Protein AF-A0A8J7YSZ8-F1 (afdb_monomer)

Mean predicted aligned error: 14.87 Å

Solvent-accessible surface area (backbone atoms only — not comparable to full-atom values): 19403 Å² total; per-residue (Å²): 141,82,86,80,82,78,82,78,74,76,68,94,79,45,70,68,62,52,52,53,55,56,58,71,28,50,64,40,74,64,31,32,54,50,30,48,52,51,36,50,51,53,42,46,52,46,41,65,76,38,71,83,43,68,65,49,59,61,46,46,31,51,45,61,48,48,44,28,42,73,24,50,56,79,52,63,71,58,49,54,55,50,46,52,54,45,43,53,53,50,22,56,44,48,47,55,40,52,50,49,52,56,72,66,40,58,66,29,52,58,31,78,67,62,90,89,58,63,56,44,56,74,31,31,39,50,45,60,48,61,40,44,46,81,37,66,33,39,36,38,38,34,37,36,31,55,75,59,98,68,79,75,51,67,39,29,45,38,33,21,36,62,57,77,65,46,77,75,41,78,44,75,32,44,81,75,48,77,47,75,44,96,84,58,27,36,39,37,34,31,38,43,76,47,66,48,71,58,51,37,53,31,32,34,34,43,37,33,51,58,96,91,43,77,44,44,43,38,79,32,49,40,30,21,26,50,86,79,44,34,58,54,33,40,51,70,35,42,51,46,54,50,49,30,50,47,44,37,51,56,37,42,52,52,32,52,48,51,53,50,53,50,50,51,54,54,50,49,52,55,50,50,54,51,54,59,70,66,47,78,60,68,69,57,58,52,52,65,60,70,70,62,92,69,82,86,79,82,85,83,91,80,89,79,87,84,76,90,72,84,78,78,73,82,74,70,74,41,65,41,88,90,77,66,48,80,40,61,78,89,52,58,51,41,91,86,79,66,49,69,63,131

Radius of gyration: 36.23 Å; Cα contacts (8 Å, |Δi|>4): 479; chains: 1; bounding box: 77×65×117 Å

Nearest PDB structures (foldseek):
  2eef-assembly1_A  TM=4.963E-01  e=4.278E-03  Homo sapiens
  5vi0-assembly1_A  TM=3.964E-01  e=9.685E-03  Pseudomonas fluorescens
  5vi0-assembly2_B  TM=3.730E-01  e=8.225E-03  Pseudomonas fluorescens
  8hgi-assembly2_D  TM=3.844E-01  e=1.186E-01  Chiloscyllium plagiosum
  2ywy-assembly3_C  TM=3.300E-01  e=2.995E-01  Orectolobus maculatus

Organism: NCBI:txid2823368

Secondary structure (DSSP, 8-state):
--------PPPTT-HHHHHHHHHHTTTSHHHHHHHHHHHHHHHHHHHHH-TT-HHHHHHHHHHHHHHHHHTT---HHHHHHHHHHHHHHHHHHHHHHHHHHHHH--S-----PPTT-SEEEEEEEEESSB--TTPEEEEEEEEEEESSS--PPPPEEEEEETTT--EEEEEEPEEEEEEE-TTSEEEEEEEEEEE--TT-EEEEEEEEEETTEEEEPPPEEEE-S-HHHHHHHHHHTTHHHHHHHHHHHHHHHHHHHHHHHHHHHHHHHHHHHHHHHHS--HHHHHHHHHT---PPPP----------------PPEEE-TTT--EEETT-SB-TTT-PBP-

Sequence (342 aa):
MASGSQNSRPPRGSPANIISRLLSLRGKREGVAIAFLISGLFTALMLIAAPFFILTYLLVPVIGFALPYYMGNRRIRNILLAGLVFLLVVALMTDVSYSNVIYSSHDVVPGTVPPGSNITFQGGGVTPSMGNGHTVFTFEATVLSNAGNHTLSPAHVVILKLSDLGTVVNSTMMVESTSSSSTGKTVTTFVYNTTLASGLVFVYYFALNSSGTWIKTSVSTASTATPSSTFVSLMSSGIIISDSVGTFIFVGIFYFGIVFVFLLIRQNNRRKDRLLAMRPNPMKEANDRSGKNTSPPKTQYRGMPRRQEPRTVKKEKWTCSSCGAEVSEDAEVCSSCGEKFD

Foldseek 3Di:
DDDDDPPPDPDPPDVVVVVVVLLVQQPPPVNLVVLLVVLLVVLLVLCLVPVPDPVSLLVSLVSLQVSSVRSPPPPLVVSVVSSVVSLLSNLVSNLVSVVCVQLPPFKFDKFDDPPPAQKTWPIWGWPPLEAAQPDKIKTKTKMKGAPDPDDWAFKWKWKAFPLPRHTPDTDGWDWPDWDADPVRIIITMTIDIDGDHGLTKMKMKMWTDDPNDIGIIDIHIGHNRDPVSVVVNCVVSCVSVCSSVVSSVSSVCSNVVVSVVVVVVVVVVVVVVVVVVPPPPVVVVVVVVVPDDDDDDDDDDDDDDDDDDDPPDPQDWDADPPPRDTDGPPDQADPPPRDGDD

pLDDT: mean 79.64, std 15.08, range [39.19, 96.69]

Structure (mmCIF, N/CA/C/O backbone):
data_AF-A0A8J7YSZ8-F1
#
_entry.id   AF-A0A8J7YSZ8-F1
#
loop_
_atom_site.group_PDB
_atom_site.id
_atom_site.type_symbol
_atom_site.label_atom_id
_atom_site.label_alt_id
_atom_site.label_comp_id
_atom_site.label_asym_id
_atom_site.label_entity_id
_atom_site.label_seq_id
_atom_site.pdbx_PDB_ins_code
_atom_site.Cartn_x
_atom_site.Cartn_y
_atom_site.Cartn_z
_atom_site.occupancy
_atom_site.B_iso_or_equiv
_atom_site.auth_seq_id
_atom_site.auth_comp_id
_atom_site.auth_asym_id
_atom_site.auth_atom_id
_atom_site.pdbx_PDB_model_num
ATOM 1 N N . MET A 1 1 ? -46.385 48.188 26.316 1.00 43.25 1 MET A N 1
ATOM 2 C CA . MET A 1 1 ? -45.114 47.860 25.636 1.00 43.25 1 MET A CA 1
ATOM 3 C C . MET A 1 1 ? -44.841 46.381 25.850 1.00 43.25 1 MET A C 1
ATOM 5 O O . MET A 1 1 ? -44.448 46.000 26.940 1.00 43.25 1 MET A O 1
ATOM 9 N N . ALA A 1 2 ? -45.156 45.548 24.859 1.00 42.16 2 ALA A N 1
ATOM 10 C CA . ALA A 1 2 ? -44.902 44.111 24.885 1.00 42.16 2 ALA A CA 1
ATOM 11 C C . ALA A 1 2 ? -43.828 43.824 23.829 1.00 42.16 2 ALA A C 1
ATOM 13 O O . ALA A 1 2 ? -44.092 43.984 22.638 1.00 42.16 2 ALA A O 1
ATOM 14 N N . SER A 1 3 ? -42.607 43.488 24.254 1.00 50.31 3 SER A N 1
ATOM 15 C CA . SER A 1 3 ? -41.547 43.080 23.332 1.00 50.31 3 SER A CA 1
ATOM 16 C C . SER A 1 3 ? -41.700 41.589 23.031 1.00 50.31 3 SER A C 1
ATOM 18 O O . SER A 1 3 ? -41.556 40.720 23.890 1.00 50.31 3 SER A O 1
ATOM 20 N N . GLY A 1 4 ? -42.070 41.294 21.786 1.00 51.41 4 GLY A N 1
ATOM 21 C CA . GLY A 1 4 ? -42.139 39.937 21.267 1.00 51.41 4 GLY A CA 1
ATOM 22 C C . GLY A 1 4 ? -40.734 39.378 21.070 1.00 51.41 4 GLY A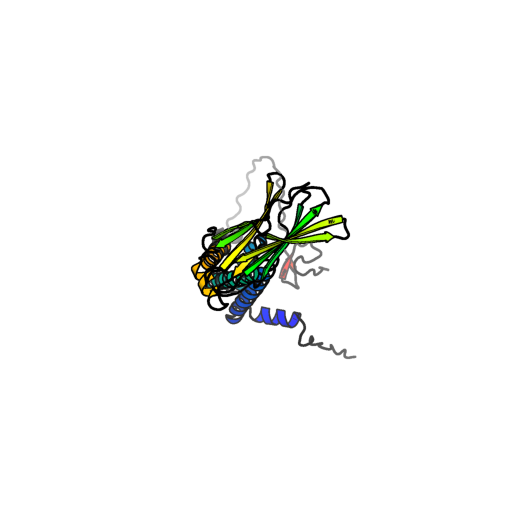 C 1
ATOM 23 O O . GLY A 1 4 ? -40.014 39.807 20.171 1.00 51.41 4 GLY A O 1
ATOM 24 N N . SER A 1 5 ? -40.359 38.404 21.896 1.00 53.94 5 SER A N 1
ATOM 25 C CA . SER A 1 5 ? -39.187 37.559 21.670 1.00 53.94 5 SER A CA 1
ATOM 26 C C . SER A 1 5 ? -39.449 36.666 20.454 1.00 53.94 5 SER A C 1
ATOM 28 O O . SER A 1 5 ? -40.217 35.703 20.510 1.00 53.94 5 SER A O 1
ATOM 30 N N . GLN A 1 6 ? -38.863 37.031 19.312 1.00 51.72 6 GLN A N 1
ATOM 31 C CA . GLN A 1 6 ? -38.886 36.208 18.110 1.00 51.72 6 GLN A CA 1
ATOM 32 C C . GLN A 1 6 ? -37.999 34.976 18.323 1.00 51.72 6 GLN A C 1
ATOM 34 O O . GLN A 1 6 ? -36.774 35.048 18.280 1.00 51.72 6 GLN A O 1
ATOM 39 N N . ASN A 1 7 ? -38.649 33.829 18.524 1.00 53.00 7 ASN A N 1
ATOM 40 C CA . ASN A 1 7 ? -38.048 32.499 18.467 1.00 53.00 7 ASN A CA 1
ATOM 41 C C . ASN A 1 7 ? -37.551 32.215 17.036 1.00 53.00 7 ASN A C 1
ATOM 43 O O . ASN A 1 7 ? -38.259 31.624 16.214 1.00 53.00 7 ASN A O 1
ATOM 47 N N . SER A 1 8 ? -36.328 32.637 16.725 1.00 60.69 8 SER A N 1
ATOM 48 C CA . SER A 1 8 ? -35.633 32.288 15.488 1.00 60.69 8 SER A CA 1
ATOM 49 C C . SER A 1 8 ? -35.220 30.815 15.538 1.00 60.69 8 SER A C 1
ATOM 51 O O . SER A 1 8 ? -34.171 30.429 16.051 1.00 60.69 8 SER A O 1
ATOM 53 N N . ARG A 1 9 ? -36.082 29.938 15.010 1.00 61.62 9 ARG A N 1
ATOM 54 C CA . ARG A 1 9 ? -35.711 28.538 14.778 1.00 61.62 9 ARG A CA 1
ATOM 55 C C . ARG A 1 9 ? -34.533 28.509 13.793 1.00 61.62 9 ARG A C 1
ATOM 57 O O . ARG A 1 9 ? -34.659 29.087 12.712 1.00 61.62 9 ARG A O 1
ATOM 64 N N . PRO A 1 10 ? -33.411 27.845 14.125 1.00 59.19 10 PRO A N 1
ATOM 65 C CA . PRO A 1 10 ? -32.256 27.800 13.242 1.00 59.19 10 PRO A CA 1
ATOM 66 C C . PRO A 1 10 ? -32.623 27.117 11.915 1.00 59.19 10 PRO A C 1
ATOM 68 O O . PRO A 1 10 ? -33.442 26.188 11.907 1.00 59.19 10 PRO A O 1
ATOM 71 N N . PRO A 1 11 ? -32.019 27.545 10.793 1.00 65.56 11 PRO A N 1
ATOM 72 C CA . PRO A 1 11 ? -32.334 27.023 9.470 1.00 65.56 11 PRO A CA 1
ATOM 73 C C . PRO A 1 11 ? -32.179 25.495 9.421 1.00 65.56 11 PRO A C 1
ATOM 75 O O . PRO A 1 11 ? -31.181 24.923 9.884 1.00 65.56 11 PRO A O 1
ATOM 78 N N . ARG A 1 12 ? -33.196 24.817 8.865 1.00 54.19 12 ARG A N 1
ATOM 79 C CA . ARG A 1 12 ? -33.171 23.373 8.578 1.00 54.19 12 ARG A CA 1
ATOM 80 C C . ARG A 1 12 ? -32.036 23.111 7.586 1.00 54.19 12 ARG A C 1
ATOM 82 O O . ARG A 1 12 ? -32.198 23.358 6.401 1.00 54.19 12 ARG A O 1
ATOM 89 N N . GLY A 1 13 ? -30.895 22.647 8.089 1.00 64.75 13 GLY A N 1
ATOM 90 C CA . GLY A 1 13 ? -29.704 22.364 7.283 1.00 64.75 13 GLY A CA 1
ATOM 91 C C . GLY A 1 13 ? -28.383 22.834 7.889 1.00 64.75 13 GLY A C 1
ATOM 92 O O . GLY A 1 13 ? -27.338 22.478 7.358 1.00 64.75 13 GLY A O 1
ATOM 93 N N . SER A 1 14 ? -28.382 23.588 8.999 1.00 73.88 14 SER A N 1
ATOM 94 C CA . SER A 1 14 ? -27.107 23.971 9.620 1.00 73.88 14 SER A CA 1
ATOM 95 C C . SER A 1 14 ? -26.346 22.736 10.151 1.00 73.88 14 SER A C 1
ATOM 97 O O . SER A 1 14 ? -26.972 21.822 10.700 1.00 73.88 14 SER A O 1
ATOM 99 N N . PRO A 1 15 ? -25.004 22.689 10.045 1.00 75.62 15 PRO A N 1
ATOM 100 C CA . PRO A 1 15 ? -24.197 21.578 10.564 1.00 75.62 15 PRO A CA 1
ATOM 101 C C . PRO A 1 15 ? -24.420 21.332 12.067 1.00 75.62 15 PRO A C 1
ATOM 103 O O . PRO A 1 15 ? -24.369 20.192 12.527 1.00 75.62 15 PRO A O 1
ATOM 106 N N . ALA A 1 16 ? -24.790 22.370 12.825 1.00 76.19 16 ALA A N 1
ATOM 107 C CA . ALA A 1 16 ? -25.170 22.252 14.233 1.00 76.19 16 ALA A CA 1
ATOM 108 C C . ALA A 1 16 ? -26.420 21.372 14.453 1.00 76.19 16 ALA A C 1
ATOM 110 O O . ALA A 1 16 ? -26.478 20.611 15.420 1.00 76.19 16 ALA A O 1
ATOM 111 N N . ASN A 1 17 ? -27.393 21.404 13.533 1.00 80.44 17 ASN A N 1
ATOM 112 C CA . ASN A 1 17 ? -28.579 20.541 13.585 1.00 80.44 17 ASN A CA 1
ATOM 113 C C . ASN A 1 17 ? -28.263 19.067 13.274 1.00 80.44 17 ASN A C 1
ATOM 115 O O . ASN A 1 17 ? -28.993 18.174 13.707 1.00 80.44 17 ASN A O 1
ATOM 119 N N . ILE A 1 18 ? -27.185 18.791 12.535 1.00 80.31 18 ILE A N 1
ATOM 120 C CA . ILE A 1 18 ? -26.746 17.421 12.237 1.00 80.31 18 ILE A CA 1
ATOM 121 C C . ILE A 1 18 ? -26.049 16.820 13.462 1.00 80.31 18 ILE A C 1
ATOM 123 O O . ILE A 1 18 ? -26.359 15.697 13.861 1.00 80.31 18 ILE A O 1
ATOM 127 N N . ILE A 1 19 ? -25.167 17.587 14.111 1.00 81.56 19 ILE A N 1
ATOM 128 C CA . ILE A 1 19 ? -24.443 17.143 15.311 1.00 81.56 19 ILE A CA 1
ATOM 129 C C . ILE A 1 19 ? -25.413 16.868 16.465 1.00 81.56 19 ILE A C 1
ATOM 131 O O . ILE A 1 19 ? -25.302 15.834 17.120 1.00 81.56 19 ILE A O 1
ATOM 135 N N . SER A 1 20 ? -26.404 17.736 16.694 1.00 82.50 20 SER A N 1
ATOM 136 C CA . SER A 1 20 ? -27.391 17.523 17.762 1.00 82.50 20 SER A CA 1
ATOM 137 C C . SER A 1 20 ? -28.233 16.263 17.532 1.00 82.50 20 SER A C 1
ATOM 139 O O . SER A 1 20 ? -28.470 15.496 18.469 1.00 82.50 20 SER A O 1
ATOM 141 N N . ARG A 1 21 ? -28.612 15.977 16.278 1.00 83.44 21 ARG A N 1
ATOM 142 C CA . ARG A 1 21 ? -29.272 14.716 15.910 1.00 83.44 21 ARG A CA 1
ATOM 143 C C . ARG A 1 21 ? -28.369 13.508 16.138 1.00 83.44 21 ARG A C 1
ATOM 145 O O . ARG A 1 21 ? -28.836 12.526 16.711 1.00 83.44 21 ARG A O 1
ATOM 152 N N . LEU A 1 22 ? -27.092 13.576 15.767 1.00 77.62 22 LEU A N 1
ATOM 153 C CA . LEU A 1 22 ? -26.133 12.494 16.022 1.00 77.62 22 LEU A CA 1
ATOM 154 C C . LEU A 1 22 ? -25.946 12.239 17.522 1.00 77.62 22 LEU A C 1
ATOM 156 O O . LEU A 1 22 ? -25.961 11.090 17.961 1.00 77.62 22 LEU A O 1
ATOM 160 N N . LEU A 1 23 ? -25.862 13.299 18.327 1.00 81.44 23 LEU A N 1
ATOM 161 C CA . LEU A 1 23 ? -25.782 13.193 19.783 1.00 81.44 23 LEU A CA 1
ATOM 162 C C . LEU A 1 23 ? -27.063 12.606 20.391 1.00 81.44 23 LEU A C 1
ATOM 164 O O . LEU A 1 23 ? -26.981 11.849 21.356 1.00 81.44 23 LEU A O 1
ATOM 168 N N . SER A 1 24 ? -28.234 12.871 19.803 1.00 87.31 24 SER A N 1
ATOM 169 C CA . SER A 1 24 ? -29.505 12.282 20.257 1.00 87.31 24 SER A CA 1
ATOM 170 C C . SER A 1 24 ? -29.590 10.757 20.065 1.00 87.31 24 SER A C 1
ATOM 172 O O . SER A 1 24 ? -30.416 10.089 20.693 1.00 87.31 24 SER A O 1
ATOM 174 N N . LEU A 1 25 ? -28.728 10.188 19.215 1.00 84.19 25 LEU A N 1
ATOM 175 C CA . LEU A 1 25 ? -28.622 8.743 18.989 1.00 84.19 25 LEU A CA 1
ATOM 176 C C . LEU A 1 25 ? -27.651 8.055 19.959 1.00 84.19 25 LEU A C 1
ATOM 178 O O . LEU A 1 25 ? -27.525 6.827 19.939 1.00 84.19 25 LEU A O 1
ATOM 182 N N . ARG A 1 26 ? -26.980 8.815 20.831 1.00 84.81 26 ARG A N 1
ATOM 183 C CA . ARG A 1 26 ? -26.039 8.278 21.814 1.00 84.81 26 ARG A CA 1
ATOM 184 C C . ARG A 1 26 ? -26.737 7.280 22.742 1.00 84.81 26 ARG A C 1
ATOM 186 O O . ARG A 1 26 ? -27.771 7.572 23.333 1.00 84.81 26 ARG A O 1
ATOM 193 N N . GLY A 1 27 ? -26.163 6.086 22.874 1.00 78.69 27 GLY A N 1
ATOM 194 C CA . GLY A 1 27 ? -26.705 4.993 23.687 1.00 78.69 27 GLY A CA 1
ATOM 195 C C . GLY A 1 27 ? -27.754 4.119 22.990 1.00 78.69 27 GLY A C 1
ATOM 196 O O . GLY A 1 27 ? -28.081 3.053 23.516 1.00 78.69 27 GLY A O 1
ATOM 197 N N . LYS A 1 28 ? -28.243 4.498 21.800 1.00 89.44 28 LYS A N 1
ATOM 198 C CA . LYS A 1 28 ? -29.114 3.643 20.977 1.00 89.44 28 LYS A CA 1
ATOM 199 C C . LYS A 1 28 ? -28.276 2.682 20.128 1.00 89.44 28 LYS A C 1
ATOM 201 O O . LYS A 1 28 ? -27.158 3.004 19.728 1.00 89.44 28 LYS A O 1
ATOM 206 N N . ARG A 1 29 ? -28.828 1.502 19.812 1.00 85.75 29 ARG A N 1
ATOM 207 C CA . ARG A 1 29 ? -28.159 0.502 18.948 1.00 85.75 29 ARG A CA 1
ATOM 208 C C . ARG A 1 29 ? -27.823 1.070 17.565 1.00 85.75 29 ARG A C 1
ATOM 210 O O . ARG A 1 29 ? -26.745 0.807 17.046 1.00 85.75 29 ARG A O 1
ATOM 217 N N . GLU A 1 30 ? -28.709 1.900 17.025 1.00 87.19 30 GLU A N 1
ATOM 218 C CA . GLU A 1 30 ? -28.536 2.579 15.735 1.00 87.19 30 GLU A CA 1
ATOM 219 C C . GLU A 1 30 ? -27.351 3.549 15.743 1.00 87.19 30 GLU A C 1
ATOM 221 O O . GLU A 1 30 ? -26.548 3.547 14.815 1.00 87.19 30 GLU A O 1
ATOM 226 N N . GLY A 1 31 ? -27.178 4.318 16.825 1.00 86.44 31 GLY A N 1
ATOM 227 C CA . GLY A 1 31 ? -26.051 5.241 16.962 1.00 86.44 31 GLY A CA 1
ATOM 228 C C . GLY A 1 31 ? -24.702 4.522 16.930 1.00 86.44 31 GLY A C 1
ATOM 229 O O . GLY A 1 31 ? -23.747 5.023 16.344 1.00 86.44 31 GLY A O 1
ATOM 230 N N . VAL A 1 32 ? -24.632 3.314 17.496 1.00 85.94 32 VAL A N 1
ATOM 231 C CA . VAL A 1 32 ? -23.424 2.478 17.453 1.00 85.94 32 VAL A CA 1
ATOM 232 C C . VAL A 1 32 ? -23.139 1.991 16.031 1.00 85.94 32 VAL A C 1
ATOM 234 O O . VAL A 1 32 ? -22.000 2.096 15.586 1.00 85.94 32 VAL A O 1
ATOM 237 N N . ALA A 1 33 ? -24.148 1.501 15.305 1.00 86.69 33 ALA A N 1
ATOM 238 C CA . ALA A 1 33 ? -23.979 1.053 13.920 1.00 86.69 33 ALA A CA 1
ATOM 239 C C . ALA A 1 33 ? -23.512 2.196 13.001 1.00 86.69 33 ALA A C 1
ATOM 241 O O . ALA A 1 33 ? -22.569 2.026 12.231 1.00 86.69 33 ALA A O 1
ATOM 242 N N . ILE A 1 34 ? -24.102 3.385 13.152 1.00 88.50 34 ILE A N 1
ATOM 243 C CA . ILE A 1 34 ? -23.695 4.591 12.419 1.00 88.50 34 ILE A CA 1
ATOM 244 C C . ILE A 1 34 ? -22.241 4.963 12.741 1.00 88.50 34 ILE A C 1
ATOM 246 O O . ILE A 1 34 ? -21.480 5.289 11.835 1.00 88.50 34 ILE A O 1
ATOM 250 N N . ALA A 1 35 ? -21.820 4.864 14.006 1.00 88.31 35 ALA A N 1
ATOM 251 C CA . ALA A 1 35 ? -20.438 5.137 14.404 1.00 88.31 35 ALA A CA 1
ATOM 252 C C . ALA A 1 35 ? -19.431 4.220 13.696 1.00 88.31 35 ALA A C 1
ATOM 254 O O . ALA A 1 35 ? -18.366 4.678 13.286 1.00 88.31 35 ALA A O 1
ATOM 255 N N . PHE A 1 36 ? -19.773 2.937 13.539 1.00 85.25 36 PHE A N 1
ATOM 256 C CA . PHE A 1 36 ? -18.945 1.980 12.806 1.00 85.25 36 PHE A CA 1
ATOM 257 C C . PHE A 1 36 ? -18.877 2.302 11.319 1.00 85.25 36 PHE A C 1
ATOM 259 O O . PHE A 1 36 ? -17.786 2.281 10.760 1.00 85.25 36 PHE A O 1
ATOM 266 N N . LEU A 1 37 ? -20.005 2.652 10.698 1.00 87.19 37 LEU A N 1
ATOM 267 C CA . LEU A 1 37 ? -20.030 3.051 9.290 1.00 87.19 37 LEU A CA 1
ATOM 268 C C . LEU A 1 37 ? -19.176 4.297 9.043 1.00 87.19 37 LEU A C 1
ATOM 270 O O . LEU A 1 37 ? -18.374 4.310 8.117 1.00 87.19 37 LEU A O 1
ATOM 274 N N . ILE A 1 38 ? -19.293 5.315 9.901 1.00 90.56 38 ILE A N 1
ATOM 275 C CA . ILE A 1 38 ? -18.490 6.541 9.799 1.00 90.56 38 ILE A CA 1
ATOM 276 C C . ILE A 1 38 ? -17.005 6.233 10.005 1.00 90.56 38 ILE A C 1
ATOM 278 O O . ILE A 1 38 ? -16.174 6.701 9.234 1.00 90.56 38 ILE A O 1
ATOM 282 N N . SER A 1 39 ? -16.670 5.433 11.020 1.00 89.50 39 SER A N 1
ATOM 283 C CA . SER A 1 39 ? -15.288 5.031 11.296 1.00 89.50 39 SER A CA 1
ATOM 284 C C . SER A 1 39 ? -14.677 4.252 10.128 1.00 89.50 39 SER A C 1
ATOM 286 O O . SER A 1 39 ? -13.562 4.550 9.703 1.00 89.50 39 SER A O 1
ATOM 288 N N . GLY A 1 40 ? -15.427 3.301 9.565 1.00 87.12 40 GLY A N 1
ATOM 289 C CA . GLY A 1 40 ? -15.018 2.524 8.398 1.00 87.12 40 GLY A CA 1
ATOM 290 C C . GLY A 1 40 ? -14.828 3.394 7.157 1.00 87.12 40 GLY A C 1
ATOM 291 O O . GLY A 1 40 ? -13.790 3.304 6.513 1.00 87.12 40 GLY A O 1
ATOM 292 N N . LEU A 1 41 ? -15.774 4.293 6.866 1.00 89.50 41 LEU A N 1
ATOM 293 C CA . LEU A 1 41 ? -15.683 5.210 5.726 1.00 89.50 41 LEU A CA 1
ATOM 294 C C . LEU A 1 41 ? -14.498 6.174 5.860 1.00 89.50 41 LEU A C 1
ATOM 296 O O . LEU A 1 41 ? -13.751 6.370 4.906 1.00 89.50 41 LEU A O 1
ATOM 300 N N . PHE A 1 42 ? -14.303 6.756 7.045 1.00 90.62 42 PHE A N 1
ATOM 301 C CA . PHE A 1 42 ? -13.179 7.652 7.309 1.00 90.62 42 PHE A CA 1
ATOM 302 C C . PHE A 1 42 ? -11.839 6.921 7.188 1.00 90.62 42 PHE A C 1
ATOM 304 O O . PHE A 1 42 ? -10.896 7.439 6.595 1.00 90.62 42 PHE A O 1
ATOM 311 N N . THR A 1 43 ? -11.773 5.694 7.704 1.00 88.81 43 THR A N 1
ATOM 312 C CA . THR A 1 43 ? -10.593 4.835 7.580 1.00 88.81 43 THR A CA 1
ATOM 313 C C . THR A 1 43 ? -10.289 4.510 6.121 1.00 88.81 43 THR A C 1
ATOM 315 O O . THR A 1 43 ? -9.147 4.658 5.698 1.00 88.81 43 THR A O 1
ATOM 318 N N . ALA A 1 44 ? -11.302 4.123 5.342 1.00 85.81 44 ALA A N 1
ATOM 319 C CA . ALA A 1 44 ? -11.148 3.851 3.918 1.00 85.81 44 ALA A CA 1
ATOM 320 C C . ALA A 1 44 ? -10.623 5.087 3.172 1.00 85.81 44 ALA A C 1
ATOM 322 O O . ALA A 1 44 ? -9.677 4.986 2.399 1.00 85.81 44 ALA A O 1
ATOM 323 N N . LEU A 1 45 ? -11.169 6.270 3.467 1.00 89.50 45 LEU A N 1
ATOM 324 C CA . LEU A 1 45 ? -10.711 7.523 2.869 1.00 89.50 45 LEU A CA 1
ATOM 325 C C . LEU A 1 45 ? -9.245 7.832 3.219 1.00 89.50 45 LEU A C 1
ATOM 327 O O . LEU A 1 45 ? -8.483 8.237 2.343 1.00 89.50 45 LEU A O 1
ATOM 331 N N . MET A 1 46 ? -8.831 7.620 4.474 1.00 89.25 46 MET A N 1
ATOM 332 C CA . MET A 1 46 ? -7.432 7.816 4.875 1.00 89.25 46 MET A CA 1
ATOM 333 C C . MET A 1 46 ? -6.485 6.815 4.209 1.00 89.25 46 MET A C 1
ATOM 335 O O . MET A 1 46 ? -5.394 7.206 3.801 1.00 89.25 46 MET A O 1
ATOM 339 N N . LEU A 1 47 ? -6.890 5.549 4.075 1.00 84.2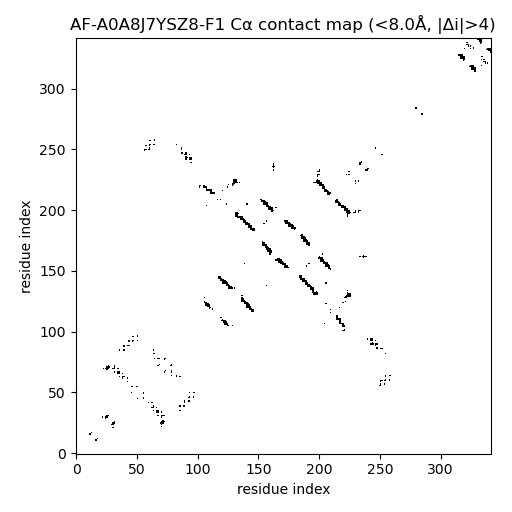5 47 LEU A N 1
ATOM 340 C CA . LEU A 1 47 ? -6.091 4.521 3.403 1.00 84.25 47 LEU A CA 1
ATOM 341 C C . LEU A 1 47 ? -5.923 4.820 1.913 1.00 84.25 47 LEU A C 1
ATOM 343 O O . LEU A 1 47 ? -4.823 4.680 1.397 1.00 84.25 47 LEU A O 1
ATOM 347 N N . ILE A 1 48 ? -6.970 5.308 1.246 1.00 83.94 48 ILE A N 1
ATOM 348 C CA . ILE A 1 48 ? -6.892 5.712 -0.164 1.00 83.94 48 ILE A CA 1
ATOM 349 C C . ILE A 1 48 ? -5.987 6.939 -0.331 1.00 83.94 48 ILE A C 1
ATOM 351 O O . ILE A 1 48 ? -5.170 6.986 -1.245 1.00 83.94 48 ILE A O 1
ATOM 355 N N . ALA A 1 49 ? -6.115 7.937 0.548 1.00 86.44 49 ALA A N 1
ATOM 356 C CA . ALA A 1 49 ? -5.345 9.175 0.443 1.00 86.44 49 ALA A CA 1
ATOM 357 C C . ALA A 1 49 ? -3.864 9.007 0.829 1.00 86.44 49 ALA A C 1
ATOM 359 O O . ALA A 1 49 ? -3.012 9.745 0.337 1.00 86.44 49 ALA A O 1
ATOM 360 N N . ALA A 1 50 ? -3.556 8.081 1.741 1.00 85.69 50 ALA A N 1
ATOM 361 C CA . ALA A 1 50 ? -2.249 7.974 2.384 1.00 85.69 50 ALA A CA 1
ATOM 362 C C . ALA A 1 50 ? -1.899 6.520 2.793 1.00 85.69 50 ALA A C 1
ATOM 364 O O . ALA A 1 50 ? -1.653 6.269 3.982 1.00 85.69 50 ALA A O 1
ATOM 365 N N . PRO A 1 51 ? -1.819 5.563 1.842 1.00 76.94 51 PRO A N 1
ATOM 366 C CA . PRO A 1 51 ? -1.672 4.130 2.140 1.00 76.94 51 PRO A CA 1
ATOM 367 C C . PRO A 1 51 ? -0.316 3.748 2.748 1.00 76.94 51 PRO A C 1
ATOM 369 O O . PRO A 1 51 ? -0.202 2.703 3.382 1.00 76.94 51 PRO A O 1
ATOM 372 N N . PHE A 1 52 ? 0.713 4.586 2.583 1.00 78.00 52 PHE A N 1
ATOM 373 C CA . PHE A 1 52 ? 2.087 4.299 3.023 1.00 78.00 52 PHE A CA 1
ATOM 374 C C . PHE A 1 52 ? 2.521 5.072 4.275 1.00 78.00 52 PHE A C 1
ATOM 376 O O . PHE A 1 52 ? 3.654 4.934 4.735 1.00 78.00 52 PHE A O 1
ATOM 383 N N . PHE A 1 53 ? 1.641 5.889 4.858 1.00 86.19 53 PHE A N 1
ATOM 384 C CA . PHE A 1 53 ? 1.979 6.643 6.062 1.00 86.19 53 PHE A CA 1
ATOM 385 C C . PHE A 1 53 ? 1.753 5.788 7.310 1.00 86.19 53 PHE A C 1
ATOM 387 O O . PHE A 1 53 ? 0.626 5.415 7.627 1.00 86.19 53 PHE A O 1
ATOM 394 N N . ILE A 1 54 ? 2.818 5.548 8.083 1.00 88.69 54 ILE A N 1
ATOM 395 C CA . ILE A 1 54 ? 2.754 4.852 9.386 1.00 88.69 54 ILE A CA 1
ATOM 396 C C . ILE A 1 54 ? 1.690 5.468 10.306 1.00 88.69 54 ILE A C 1
ATOM 398 O O . ILE A 1 54 ? 0.984 4.754 11.019 1.00 88.69 54 ILE A O 1
ATOM 402 N N . LEU A 1 55 ? 1.543 6.796 10.268 1.00 90.19 55 LEU A N 1
ATOM 403 C CA . LEU A 1 55 ? 0.556 7.505 11.075 1.00 90.19 55 LEU A CA 1
ATOM 404 C C . LEU A 1 55 ? -0.885 7.082 10.743 1.00 90.19 55 LEU A C 1
ATOM 406 O O . LEU A 1 55 ? -1.702 6.984 11.657 1.00 90.19 55 LEU A O 1
ATOM 410 N N . THR A 1 56 ? -1.184 6.778 9.474 1.00 89.12 56 THR A N 1
ATOM 411 C CA . THR A 1 56 ? -2.497 6.272 9.047 1.00 89.12 56 THR A CA 1
ATOM 412 C C . THR A 1 56 ? -2.822 4.979 9.792 1.00 89.12 56 THR A C 1
ATOM 414 O O . THR A 1 56 ? -3.847 4.899 10.467 1.00 89.12 56 THR A O 1
ATOM 417 N N . TYR A 1 57 ? -1.905 4.008 9.789 1.00 89.25 57 TYR A N 1
ATOM 418 C CA . TYR A 1 57 ? -2.092 2.722 10.472 1.00 89.25 57 TYR A CA 1
ATOM 419 C C . TYR A 1 57 ? -2.211 2.841 11.997 1.00 89.25 57 TYR A C 1
ATOM 421 O O . TYR A 1 57 ? -2.878 2.016 12.617 1.00 89.25 57 TYR A O 1
ATOM 429 N N . LEU A 1 58 ? -1.616 3.869 12.613 1.00 92.50 58 LEU A N 1
ATOM 430 C CA . LEU A 1 58 ? -1.763 4.138 14.049 1.00 92.50 58 LEU A CA 1
ATOM 431 C C . LEU A 1 58 ? -3.097 4.810 14.402 1.00 92.50 58 LEU A C 1
ATOM 433 O O . LEU A 1 58 ? -3.659 4.540 15.464 1.00 92.50 58 LEU A O 1
ATOM 437 N N . LEU A 1 59 ? -3.626 5.672 13.529 1.00 93.56 59 LEU A N 1
ATOM 438 C CA . LEU A 1 59 ? -4.887 6.384 13.762 1.00 93.56 59 LEU A CA 1
ATOM 439 C C . LEU A 1 59 ? -6.114 5.491 13.566 1.00 93.56 59 LEU A C 1
ATOM 441 O O . LEU A 1 59 ? -7.065 5.577 14.344 1.00 93.56 59 LEU A O 1
ATOM 445 N N . VAL A 1 60 ? -6.088 4.607 12.570 1.00 93.81 60 VAL A N 1
ATOM 446 C CA . VAL A 1 60 ? -7.179 3.670 12.263 1.00 93.81 60 VAL A CA 1
ATOM 447 C C . VAL A 1 60 ? -7.713 2.909 13.491 1.00 93.81 60 VAL A C 1
ATOM 449 O O . VAL A 1 60 ? -8.917 2.986 13.756 1.00 93.81 60 VAL A O 1
ATOM 452 N N . PRO A 1 61 ? -6.886 2.220 14.302 1.00 94.69 61 PRO A N 1
ATOM 453 C CA . PRO A 1 61 ? -7.374 1.483 15.464 1.00 94.69 61 PRO A CA 1
ATOM 454 C C . PRO A 1 61 ? -7.904 2.412 16.567 1.00 94.69 61 PRO A C 1
ATOM 456 O O . PRO A 1 61 ? -8.863 2.057 17.257 1.00 94.69 61 PRO A O 1
ATOM 459 N N . VAL A 1 62 ? -7.344 3.620 16.708 1.00 95.06 62 VAL A N 1
ATOM 460 C CA . VAL A 1 62 ? -7.830 4.634 17.659 1.00 95.06 62 VAL A CA 1
ATOM 461 C C . VAL A 1 62 ? -9.237 5.086 17.278 1.00 95.06 62 VAL A C 1
ATOM 463 O O . VAL A 1 62 ? -10.122 5.107 18.131 1.00 95.06 62 VAL A O 1
ATOM 466 N N . ILE A 1 63 ? -9.473 5.391 16.002 1.00 94.12 63 ILE A N 1
ATOM 467 C CA . ILE A 1 63 ? -10.773 5.835 15.480 1.00 94.12 63 ILE A CA 1
ATOM 468 C C . ILE A 1 63 ? -11.795 4.691 15.544 1.00 94.12 63 ILE A C 1
ATOM 470 O O . ILE A 1 63 ? -12.917 4.883 16.025 1.00 94.12 63 ILE A O 1
ATOM 474 N N . GLY A 1 64 ? -11.382 3.480 15.153 1.00 92.12 64 GLY A N 1
ATOM 475 C CA . GLY A 1 64 ? -12.161 2.244 15.261 1.00 92.12 64 GLY A CA 1
ATOM 476 C C . GLY A 1 64 ? -12.638 1.944 16.683 1.00 92.12 64 GLY A C 1
ATOM 477 O O . GLY A 1 64 ? -13.727 1.405 16.873 1.00 92.12 64 GLY A O 1
ATOM 478 N N . PHE A 1 65 ? -11.856 2.317 17.699 1.00 94.56 65 PHE A N 1
ATOM 479 C CA . PHE A 1 65 ? -12.221 2.138 19.103 1.00 94.56 65 PHE A CA 1
ATOM 480 C C . PHE A 1 65 ? -13.004 3.332 19.679 1.00 94.56 65 PHE A C 1
ATOM 482 O O . PHE A 1 65 ? -14.039 3.149 20.328 1.00 94.56 65 PHE A O 1
ATOM 489 N N . ALA A 1 66 ? -12.532 4.560 19.451 1.00 93.69 66 ALA A N 1
ATOM 490 C CA . ALA A 1 66 ? -13.027 5.765 20.112 1.00 93.69 66 ALA A CA 1
ATOM 491 C C . ALA A 1 66 ? -14.462 6.127 19.703 1.00 93.69 66 ALA A C 1
ATOM 493 O O . ALA A 1 66 ? -15.276 6.446 20.573 1.00 93.69 66 ALA A O 1
ATOM 494 N N . LEU A 1 67 ? -14.799 6.041 18.410 1.00 92.62 67 LEU A N 1
ATOM 495 C CA . LEU A 1 67 ? -16.125 6.405 17.889 1.00 92.62 67 LEU A CA 1
ATOM 496 C C . LEU A 1 67 ? -17.245 5.521 18.473 1.00 92.62 67 LEU A C 1
ATOM 498 O O . LEU A 1 67 ? -18.171 6.058 19.095 1.00 92.62 67 LEU A O 1
ATOM 502 N N . PRO A 1 68 ? -17.176 4.177 18.369 1.00 90.38 68 PRO A N 1
ATOM 503 C CA . PRO A 1 68 ? -18.189 3.304 18.964 1.00 90.38 68 PRO A CA 1
ATOM 504 C C . PRO A 1 68 ? -18.280 3.431 20.485 1.00 90.38 68 PRO A C 1
ATOM 506 O O . PRO A 1 68 ? -19.373 3.355 21.059 1.00 90.38 68 PRO A O 1
ATOM 509 N N . TYR A 1 69 ? -17.138 3.637 21.149 1.00 92.38 69 TYR A N 1
ATOM 510 C CA . TYR A 1 69 ? -17.089 3.839 22.591 1.00 92.38 69 TYR A CA 1
ATOM 511 C C . TYR A 1 69 ? -17.805 5.133 23.007 1.00 92.38 69 TYR A C 1
ATOM 513 O O . TYR A 1 69 ? -18.645 5.117 23.914 1.00 92.38 69 TYR A O 1
ATOM 521 N N . TYR A 1 70 ? -17.538 6.243 22.311 1.00 91.50 70 TYR A N 1
ATOM 522 C CA . TYR A 1 70 ? -18.154 7.545 22.577 1.00 91.50 70 TYR A CA 1
ATOM 523 C C . TYR A 1 70 ? -19.680 7.514 22.403 1.00 91.50 70 TYR A C 1
ATOM 525 O O . TYR A 1 70 ? -20.417 8.093 23.215 1.00 91.50 70 TYR A O 1
ATOM 533 N N . MET A 1 71 ? -20.153 6.749 21.414 1.00 90.12 71 MET A N 1
ATOM 534 C CA . MET A 1 71 ? -21.575 6.545 21.112 1.00 90.12 71 MET A CA 1
ATOM 535 C C . MET A 1 71 ? -22.298 5.636 22.120 1.00 90.12 71 MET A C 1
ATOM 537 O O . MET A 1 71 ? -23.508 5.439 22.023 1.00 90.12 71 MET A O 1
ATOM 541 N N . GLY A 1 72 ? -21.596 5.151 23.150 1.00 87.69 72 GLY A N 1
ATOM 542 C CA . GLY A 1 72 ? -22.195 4.522 24.327 1.00 87.69 72 GLY A CA 1
ATOM 543 C C . GLY A 1 72 ? -22.066 3.002 24.377 1.00 87.69 72 GLY A C 1
ATOM 544 O O . GLY A 1 72 ? -22.574 2.382 25.316 1.00 87.69 72 GLY A O 1
ATOM 545 N N . ASN A 1 73 ? -21.357 2.376 23.433 1.00 87.50 73 ASN A N 1
ATOM 546 C CA . ASN A 1 73 ? -21.110 0.941 23.496 1.00 87.50 73 ASN A CA 1
ATOM 547 C C . ASN A 1 73 ? -20.042 0.622 24.555 1.00 87.50 73 ASN A C 1
ATOM 549 O O . ASN A 1 73 ? -18.850 0.599 24.278 1.00 87.50 73 ASN A O 1
ATOM 553 N N . ARG A 1 74 ? -20.469 0.378 25.800 1.00 87.31 74 ARG A N 1
ATOM 554 C CA . ARG A 1 74 ? -19.567 0.089 26.938 1.00 87.31 74 ARG A CA 1
ATOM 555 C C . ARG A 1 74 ? -19.364 -1.404 27.214 1.00 87.31 74 ARG A C 1
ATOM 557 O O . ARG A 1 74 ? -18.626 -1.773 28.142 1.00 87.31 74 ARG A O 1
ATOM 564 N N . ARG A 1 75 ? -20.060 -2.269 26.468 1.00 91.19 75 ARG A N 1
ATOM 565 C CA . ARG A 1 75 ? -19.983 -3.727 26.619 1.00 91.19 75 ARG A CA 1
ATOM 566 C C . ARG A 1 75 ? -18.765 -4.238 25.858 1.00 91.19 75 ARG A C 1
ATOM 568 O O . ARG A 1 75 ? -18.744 -4.209 24.635 1.00 91.19 75 ARG A O 1
ATOM 575 N N . ILE A 1 76 ? -17.782 -4.752 26.593 1.00 89.56 76 ILE A N 1
ATOM 576 C CA . ILE A 1 76 ? -16.486 -5.195 26.048 1.00 89.56 76 ILE A CA 1
ATOM 577 C C . ILE A 1 76 ? -16.665 -6.243 24.945 1.00 89.56 76 ILE A C 1
ATOM 579 O O . ILE A 1 76 ? -16.044 -6.125 23.898 1.00 89.56 76 ILE A O 1
ATOM 583 N N . ARG A 1 77 ? -17.575 -7.209 25.131 1.00 91.69 77 ARG A N 1
ATOM 584 C CA . ARG A 1 77 ? -17.888 -8.229 24.115 1.00 91.69 77 ARG A CA 1
ATOM 585 C C . ARG A 1 77 ? -18.310 -7.614 22.777 1.00 91.69 77 ARG A C 1
ATOM 587 O O . ARG A 1 77 ? -17.887 -8.090 21.733 1.00 91.69 77 ARG A O 1
ATOM 594 N N . ASN A 1 78 ? -19.104 -6.544 22.810 1.00 90.25 78 ASN A N 1
ATOM 595 C CA . ASN A 1 78 ? -19.561 -5.870 21.597 1.00 90.25 78 ASN A CA 1
ATOM 596 C C . ASN A 1 78 ? -18.434 -5.063 20.949 1.00 90.25 78 ASN A C 1
ATOM 598 O O . ASN A 1 78 ? -18.374 -5.009 19.730 1.00 90.25 78 ASN A O 1
ATOM 602 N N . ILE A 1 79 ? -17.561 -4.442 21.751 1.00 90.88 79 ILE A N 1
ATOM 603 C CA . ILE A 1 79 ? -16.387 -3.724 21.238 1.00 90.88 79 ILE A CA 1
ATOM 604 C C . ILE A 1 79 ? -15.440 -4.708 20.543 1.00 90.88 79 ILE A C 1
ATOM 606 O O . ILE A 1 79 ? -15.031 -4.446 19.425 1.00 90.88 79 ILE A O 1
ATOM 610 N N . LEU A 1 80 ? -15.157 -5.864 21.152 1.00 92.25 80 LEU A N 1
ATOM 611 C CA . LEU A 1 80 ? -14.292 -6.890 20.558 1.00 92.25 80 LEU A CA 1
ATOM 612 C C . LEU A 1 80 ? -14.869 -7.454 19.252 1.00 92.25 80 LEU A C 1
ATOM 614 O O . LEU A 1 80 ? -14.164 -7.504 18.250 1.00 92.25 80 LEU A O 1
ATOM 618 N N . LEU A 1 81 ? -16.151 -7.844 19.249 1.00 91.38 81 LEU A N 1
ATOM 619 C CA . LEU A 1 81 ? -16.810 -8.378 18.050 1.00 91.38 81 LEU A CA 1
ATOM 620 C C . LEU A 1 81 ? -16.845 -7.353 16.919 1.00 91.38 81 LEU A C 1
ATOM 622 O O . LEU A 1 81 ? -16.529 -7.673 15.778 1.00 91.38 81 LEU A O 1
ATOM 626 N N . ALA A 1 82 ? -17.213 -6.115 17.232 1.00 88.06 82 ALA A N 1
ATOM 627 C CA . ALA A 1 82 ? -17.291 -5.079 16.220 1.00 88.06 82 ALA A CA 1
ATOM 628 C C . ALA A 1 82 ? -15.903 -4.600 15.768 1.00 88.06 82 ALA A C 1
ATOM 630 O O . ALA A 1 82 ? -15.737 -4.244 14.609 1.00 88.06 82 ALA A O 1
ATOM 631 N N . GLY A 1 83 ? -14.897 -4.667 16.643 1.00 91.00 83 GLY A N 1
ATOM 632 C CA . GLY A 1 83 ? -13.493 -4.491 16.292 1.00 91.00 83 GLY A CA 1
ATOM 633 C C . GLY A 1 83 ? -13.005 -5.527 15.287 1.00 91.00 83 GLY A C 1
ATOM 634 O O . GLY A 1 83 ? -12.359 -5.165 14.316 1.00 91.00 83 GLY A O 1
ATOM 635 N N . LEU A 1 84 ? -13.377 -6.799 15.455 1.00 91.69 84 LEU A N 1
ATOM 636 C CA . LEU A 1 84 ? -13.040 -7.853 14.493 1.00 91.69 84 LEU A CA 1
ATOM 637 C C . LEU A 1 84 ? -13.674 -7.595 13.119 1.00 91.69 84 LEU A C 1
ATOM 639 O O . LEU A 1 84 ? -12.992 -7.691 12.103 1.00 91.69 84 LEU A O 1
ATOM 643 N N . VAL A 1 85 ? -14.956 -7.215 13.085 1.00 90.31 85 VAL A N 1
ATOM 644 C CA . VAL A 1 85 ? -15.635 -6.835 11.833 1.00 90.31 85 VAL A CA 1
ATOM 645 C C . VAL A 1 85 ? -14.974 -5.606 11.205 1.00 90.31 85 VAL A C 1
ATOM 647 O O . VAL A 1 85 ? -14.755 -5.578 10.000 1.00 90.31 85 VAL A O 1
ATOM 650 N N . PHE A 1 86 ? -14.615 -4.609 12.014 1.00 90.00 86 PHE A N 1
ATOM 651 C CA . PHE A 1 86 ? -13.901 -3.424 11.554 1.00 90.00 86 PHE A CA 1
ATOM 652 C C . PHE A 1 86 ? -12.545 -3.784 10.937 1.00 90.00 86 PHE A C 1
ATOM 654 O O . PHE A 1 86 ? -12.265 -3.344 9.832 1.00 90.00 86 PHE A O 1
ATOM 661 N N . LEU A 1 87 ? -11.742 -4.629 11.590 1.00 91.56 87 LEU A N 1
ATOM 662 C CA . LEU A 1 87 ? -10.452 -5.086 11.062 1.00 91.56 87 LEU A CA 1
ATOM 663 C C . LEU A 1 87 ? -10.599 -5.818 9.726 1.00 91.56 87 LEU A C 1
ATOM 665 O O . LEU A 1 87 ? -9.795 -5.596 8.828 1.00 91.56 87 LEU A O 1
ATOM 669 N N . LEU A 1 88 ? -11.640 -6.642 9.576 1.00 89.38 88 LEU A N 1
ATOM 670 C CA . LEU A 1 88 ? -11.942 -7.308 8.309 1.00 89.38 88 LEU A CA 1
ATOM 671 C C . LEU A 1 88 ? -12.255 -6.290 7.202 1.00 89.38 88 LEU A C 1
ATOM 673 O O . LEU A 1 88 ? -11.716 -6.388 6.106 1.00 89.38 88 LEU A O 1
ATOM 677 N N . VAL A 1 89 ? -13.092 -5.289 7.492 1.00 88.12 89 VAL A N 1
ATOM 678 C CA . VAL A 1 89 ? -13.409 -4.221 6.530 1.00 88.12 89 VAL A CA 1
ATOM 679 C C . VAL A 1 89 ? -12.160 -3.420 6.170 1.00 88.12 89 VAL A C 1
ATOM 681 O O . VAL A 1 89 ? -11.944 -3.135 4.999 1.00 88.12 89 VAL A O 1
ATOM 684 N N . VAL A 1 90 ? -11.330 -3.078 7.155 1.00 89.12 90 VAL A N 1
ATOM 685 C CA . VAL A 1 90 ? -10.077 -2.348 6.936 1.00 89.12 90 VAL A CA 1
ATOM 686 C C . VAL A 1 90 ? -9.129 -3.143 6.046 1.00 89.12 90 VAL A C 1
ATOM 688 O O . VAL A 1 90 ? -8.642 -2.578 5.077 1.00 89.12 90 VAL A O 1
ATOM 691 N N . ALA A 1 91 ? -8.923 -4.435 6.318 1.00 87.81 91 ALA A N 1
ATOM 692 C CA . ALA A 1 91 ? -8.075 -5.294 5.491 1.00 87.81 91 ALA A CA 1
ATOM 693 C C . ALA A 1 91 ? -8.544 -5.307 4.02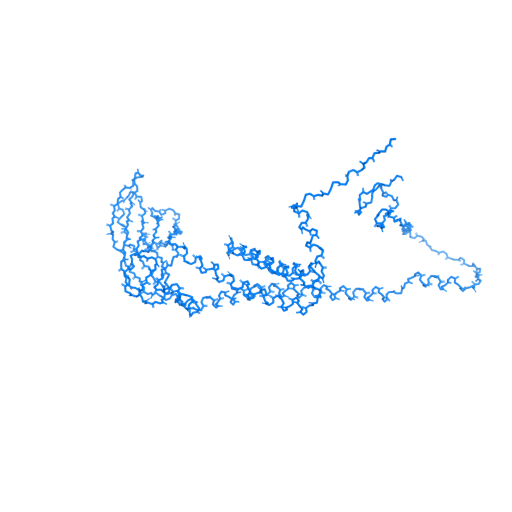7 1.00 87.81 91 ALA A C 1
ATOM 695 O O . ALA A 1 91 ? -7.766 -4.988 3.134 1.00 87.81 91 ALA A O 1
ATOM 696 N N . LEU A 1 92 ? -9.845 -5.527 3.798 1.00 85.00 92 LEU A N 1
ATOM 697 C CA . LEU A 1 92 ? -10.423 -5.510 2.450 1.00 85.00 92 LEU A CA 1
ATOM 698 C C . LEU A 1 92 ? -10.256 -4.153 1.750 1.00 85.00 92 LEU A C 1
ATOM 700 O O . LEU A 1 92 ? -10.015 -4.096 0.547 1.00 85.00 92 LEU A O 1
ATOM 704 N N . MET A 1 93 ? -10.400 -3.044 2.481 1.00 84.75 93 MET A N 1
ATOM 705 C CA . MET A 1 93 ? -10.203 -1.705 1.915 1.00 84.75 93 MET A CA 1
ATOM 706 C C . MET A 1 93 ? -8.734 -1.441 1.574 1.00 84.75 93 MET A C 1
ATOM 708 O O . MET A 1 93 ? -8.460 -0.815 0.548 1.00 84.75 93 MET A O 1
ATOM 712 N N . THR A 1 94 ? -7.794 -1.918 2.393 1.00 83.88 94 THR A N 1
ATOM 713 C CA . THR A 1 94 ? -6.361 -1.826 2.096 1.00 83.88 94 THR A CA 1
ATOM 714 C C . THR A 1 94 ? -6.029 -2.593 0.820 1.00 83.88 94 THR A C 1
ATOM 716 O O . THR A 1 94 ? -5.410 -2.008 -0.065 1.00 83.88 94 THR A O 1
ATOM 719 N N . ASP A 1 95 ? -6.548 -3.813 0.640 1.00 82.44 95 ASP A N 1
ATOM 720 C CA . ASP A 1 95 ? -6.307 -4.603 -0.577 1.00 82.44 95 ASP A CA 1
ATOM 721 C C . ASP A 1 95 ? -6.808 -3.887 -1.846 1.00 82.44 95 ASP A C 1
ATOM 723 O O . A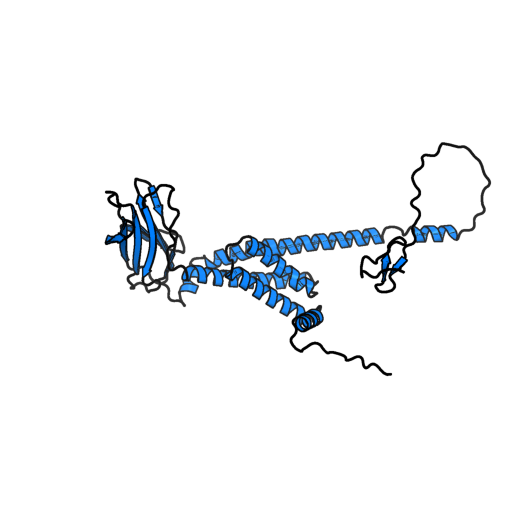SP A 1 95 ? -6.131 -3.842 -2.879 1.00 82.44 95 ASP A O 1
ATOM 727 N N . VAL A 1 96 ? -8.007 -3.293 -1.783 1.00 80.00 96 VAL A N 1
ATOM 728 C CA . VAL A 1 96 ? -8.578 -2.513 -2.897 1.00 80.00 96 VAL A CA 1
ATOM 729 C C . VAL A 1 96 ? -7.721 -1.279 -3.187 1.00 80.00 96 VAL A C 1
ATOM 731 O O . VAL A 1 96 ? -7.484 -0.931 -4.343 1.00 80.00 96 VAL A O 1
ATOM 734 N N . SER A 1 97 ? -7.219 -0.622 -2.144 1.00 79.69 97 SER A N 1
ATOM 735 C CA . SER A 1 97 ? -6.347 0.547 -2.287 1.00 79.69 97 SER A CA 1
ATOM 736 C C . SER A 1 97 ? -5.008 0.158 -2.921 1.00 79.69 97 SER A C 1
ATOM 738 O O . SER A 1 97 ? -4.552 0.806 -3.860 1.00 79.69 97 SER A O 1
ATOM 740 N N . TYR A 1 98 ? -4.404 -0.932 -2.450 1.00 77.31 98 TYR A N 1
ATOM 741 C CA . TYR A 1 98 ? -3.107 -1.415 -2.909 1.00 77.31 98 TYR A CA 1
ATOM 742 C C . TYR A 1 98 ? -3.158 -1.910 -4.359 1.00 77.31 98 TYR A C 1
ATOM 744 O O . TYR A 1 98 ? -2.305 -1.552 -5.173 1.00 77.31 98 TYR A O 1
ATOM 752 N N . SER A 1 99 ? -4.206 -2.656 -4.717 1.00 73.62 99 SER A N 1
ATOM 753 C CA . SER A 1 99 ? -4.435 -3.081 -6.103 1.00 73.62 99 SER A CA 1
ATOM 754 C C . SER A 1 99 ? -4.598 -1.887 -7.046 1.00 73.62 99 SER A C 1
ATOM 756 O O . SER A 1 99 ? -3.960 -1.861 -8.095 1.00 73.62 99 SER A O 1
ATOM 758 N N . ASN A 1 100 ? -5.345 -0.848 -6.659 1.00 72.81 100 ASN A N 1
ATOM 759 C CA . ASN A 1 100 ? -5.446 0.376 -7.460 1.00 72.81 100 ASN A CA 1
ATOM 760 C C . ASN A 1 100 ? -4.089 1.067 -7.672 1.00 72.81 100 ASN A C 1
ATOM 762 O O . ASN A 1 100 ? -3.827 1.569 -8.765 1.00 72.81 100 ASN A O 1
ATOM 766 N N . VAL A 1 101 ? -3.211 1.090 -6.664 1.00 69.62 101 VAL A N 1
ATOM 767 C CA . VAL A 1 101 ? -1.861 1.670 -6.804 1.00 69.62 101 VAL A CA 1
ATOM 768 C C . VAL A 1 101 ? -1.024 0.859 -7.790 1.00 69.62 101 VAL A C 1
ATOM 770 O O . VAL A 1 101 ? -0.428 1.435 -8.695 1.00 69.62 101 VAL A O 1
ATOM 773 N N . ILE A 1 102 ? -1.039 -0.471 -7.665 1.00 70.25 102 ILE A N 1
ATOM 774 C CA . ILE A 1 102 ? -0.343 -1.373 -8.591 1.00 70.25 102 ILE A CA 1
ATOM 775 C C . ILE A 1 102 ? -0.791 -1.132 -10.035 1.00 70.25 102 ILE A C 1
ATOM 777 O O . ILE A 1 102 ? 0.047 -1.079 -10.933 1.00 70.25 102 ILE A O 1
ATOM 781 N N . TYR A 1 103 ? -2.095 -0.966 -10.261 1.00 66.81 103 TYR A N 1
ATOM 782 C CA . TYR A 1 103 ? -2.642 -0.817 -11.607 1.00 66.81 103 TYR A CA 1
ATOM 783 C C . TYR A 1 103 ? -2.566 0.595 -12.179 1.00 66.81 103 TYR A C 1
ATOM 785 O O . TYR A 1 103 ? -2.663 0.723 -13.390 1.00 66.81 103 TYR A O 1
ATOM 793 N N . SER A 1 104 ? -2.401 1.635 -11.360 1.00 65.50 104 SER A N 1
ATOM 794 C CA . SER A 1 104 ? -2.322 3.028 -11.830 1.00 65.50 104 SER A CA 1
ATOM 795 C C . SER A 1 104 ? -0.896 3.512 -12.106 1.00 65.50 104 SER A C 1
ATOM 797 O O . SER A 1 104 ? -0.724 4.524 -12.784 1.00 65.50 104 SER A O 1
ATOM 799 N N . SER A 1 105 ? 0.137 2.802 -11.635 1.00 61.44 105 SER A N 1
ATOM 800 C CA . SER A 1 105 ? 1.541 3.161 -11.875 1.00 61.44 105 SER A CA 1
ATOM 801 C C . SER A 1 105 ? 2.002 2.754 -13.282 1.00 61.44 105 SER A C 1
ATOM 803 O O . SER A 1 105 ? 2.768 1.803 -13.446 1.00 61.44 105 SER A O 1
ATOM 805 N N . HIS A 1 106 ? 1.512 3.442 -14.312 1.00 60.84 106 HIS A N 1
ATOM 806 C CA . HIS A 1 106 ? 1.898 3.172 -15.703 1.00 60.84 106 HIS A CA 1
ATOM 807 C C . HIS A 1 106 ? 3.222 3.821 -16.113 1.00 60.84 106 HIS A C 1
ATOM 809 O O . HIS A 1 106 ? 3.899 3.291 -16.991 1.00 60.84 106 HIS A O 1
ATOM 815 N N . ASP A 1 107 ? 3.618 4.898 -15.434 1.00 61.84 107 ASP A N 1
ATOM 816 C CA . ASP A 1 107 ? 4.855 5.614 -15.726 1.00 61.84 107 ASP A CA 1
ATOM 817 C C . ASP A 1 107 ? 5.949 5.229 -14.730 1.00 61.84 107 ASP A C 1
ATOM 819 O O . ASP A 1 107 ? 5.784 5.320 -13.508 1.00 61.84 107 ASP A O 1
ATOM 823 N N . VAL A 1 108 ? 7.098 4.806 -15.252 1.00 60.97 108 VAL A N 1
ATOM 824 C CA . VAL A 1 108 ? 8.285 4.555 -14.442 1.00 60.97 108 VAL A CA 1
ATOM 825 C C . VAL A 1 108 ? 8.859 5.890 -13.979 1.00 60.97 108 VAL A C 1
ATOM 827 O O . VAL A 1 108 ? 9.383 6.676 -14.769 1.00 60.97 108 VAL A O 1
ATOM 830 N N . VAL A 1 109 ? 8.803 6.130 -12.669 1.00 64.81 109 VAL A N 1
ATOM 831 C CA . VAL A 1 109 ? 9.437 7.295 -12.043 1.00 64.81 109 VAL A CA 1
ATOM 832 C C . VAL A 1 109 ? 10.963 7.136 -12.131 1.00 64.81 109 VAL A C 1
ATOM 834 O O . VAL A 1 109 ? 11.467 6.029 -11.870 1.00 64.81 109 VAL A O 1
ATOM 837 N N . PRO A 1 110 ? 11.712 8.210 -12.458 1.00 62.44 110 PRO A N 1
ATOM 838 C CA . PRO A 1 110 ? 13.170 8.201 -12.438 1.00 62.44 110 PRO A CA 1
ATOM 839 C C . PRO A 1 110 ? 13.695 7.595 -11.135 1.00 62.44 110 PRO A C 1
ATOM 841 O O . PRO A 1 110 ? 13.293 7.992 -10.040 1.00 62.44 110 PRO A O 1
ATOM 844 N N . GLY A 1 111 ? 14.563 6.591 -11.252 1.00 59.91 111 GLY A N 1
ATOM 845 C CA . GLY A 1 111 ? 15.174 5.963 -10.085 1.00 59.91 111 GLY A CA 1
ATOM 846 C C . GLY A 1 111 ? 16.215 6.859 -9.419 1.00 59.91 111 GLY A C 1
ATOM 847 O O . GLY A 1 111 ? 16.515 7.958 -9.886 1.00 59.91 111 GLY A O 1
ATOM 848 N N . THR A 1 112 ? 16.791 6.384 -8.318 1.00 59.88 112 THR A N 1
ATOM 849 C CA . THR A 1 112 ? 17.852 7.093 -7.599 1.00 59.88 112 THR A CA 1
ATOM 850 C C . THR A 1 112 ? 19.090 7.238 -8.481 1.00 59.88 112 THR A C 1
ATOM 852 O O . THR A 1 112 ? 19.851 6.298 -8.704 1.00 59.88 112 THR A O 1
ATOM 855 N N . VAL A 1 113 ? 19.284 8.450 -8.992 1.00 63.12 113 VAL A N 1
ATOM 856 C CA . VAL A 1 113 ? 20.457 8.848 -9.768 1.00 63.12 113 VAL A CA 1
ATOM 857 C C . VAL A 1 113 ? 21.618 9.069 -8.790 1.00 63.12 113 VAL A C 1
ATOM 859 O O . VAL A 1 113 ? 21.491 9.910 -7.894 1.00 63.12 113 VAL A O 1
ATOM 862 N N . PRO A 1 114 ? 22.750 8.351 -8.912 1.00 64.62 114 PRO A N 1
ATOM 863 C CA . PRO A 1 114 ? 23.928 8.639 -8.105 1.00 64.62 114 PRO A CA 1
ATOM 864 C C . PRO A 1 114 ? 24.367 10.098 -8.308 1.00 64.62 114 PRO A C 1
ATOM 866 O O . PRO A 1 114 ? 24.407 10.559 -9.459 1.00 64.62 114 PRO A O 1
ATOM 869 N N . PRO A 1 115 ? 24.712 10.833 -7.236 1.00 58.66 115 PRO A N 1
ATOM 870 C CA . PRO A 1 115 ? 25.189 12.205 -7.362 1.00 58.66 115 PRO A CA 1
ATOM 871 C C . PRO A 1 115 ? 26.421 12.251 -8.278 1.00 58.66 115 PRO A C 1
ATOM 873 O O . PRO A 1 115 ? 27.380 11.510 -8.076 1.00 58.66 115 PRO A O 1
ATOM 876 N N . GLY A 1 116 ? 26.372 13.102 -9.308 1.00 63.69 116 GLY A N 1
ATOM 877 C CA . GLY A 1 116 ? 27.446 13.259 -10.299 1.00 63.69 116 GLY A CA 1
ATOM 878 C C . GLY A 1 116 ? 27.357 12.354 -11.534 1.00 63.69 116 GLY A C 1
ATOM 879 O O . GLY A 1 116 ? 28.241 12.420 -12.386 1.00 63.69 116 GLY A O 1
ATOM 880 N N . SER A 1 117 ? 26.316 11.527 -11.679 1.00 68.50 117 SER A N 1
ATOM 881 C CA . SER A 1 117 ? 26.121 10.763 -12.919 1.00 68.50 117 SER A CA 1
ATOM 882 C C . SER A 1 117 ? 25.588 11.647 -14.057 1.00 68.50 117 SER A C 1
ATOM 884 O O . SER A 1 117 ? 24.640 12.413 -13.901 1.00 68.50 117 SER A O 1
ATOM 886 N N . ASN A 1 118 ? 26.213 11.530 -15.232 1.00 78.38 118 ASN A N 1
ATOM 887 C CA . ASN A 1 118 ? 25.846 12.260 -16.453 1.00 78.38 118 ASN A CA 1
ATOM 888 C C . ASN A 1 118 ? 24.645 11.647 -17.191 1.00 78.38 118 ASN A C 1
ATOM 890 O O . ASN A 1 118 ? 24.355 12.055 -18.315 1.00 78.38 118 ASN A O 1
ATOM 894 N N . ILE A 1 119 ? 24.004 10.638 -16.597 1.00 82.25 119 ILE A N 1
ATOM 895 C CA . ILE A 1 119 ? 22.961 9.827 -17.216 1.00 82.25 119 ILE A CA 1
ATOM 896 C C . ILE A 1 119 ? 21.774 9.742 -16.262 1.00 82.25 119 ILE A C 1
ATOM 898 O O . ILE A 1 119 ? 21.933 9.395 -15.094 1.00 82.25 119 ILE A O 1
ATOM 902 N N . THR A 1 120 ? 20.581 10.030 -16.771 1.00 85.19 120 THR A N 1
ATOM 903 C CA . THR A 1 120 ? 19.336 9.999 -16.000 1.00 85.19 120 THR A CA 1
ATOM 904 C C . THR A 1 120 ? 18.225 9.354 -16.814 1.00 85.19 120 THR A C 1
ATOM 906 O O . THR A 1 120 ? 18.033 9.709 -17.976 1.00 85.19 120 THR A O 1
ATOM 909 N N . PHE A 1 121 ? 17.451 8.458 -16.203 1.00 85.44 121 PHE A N 1
ATOM 910 C CA . PHE A 1 121 ? 16.204 7.985 -16.804 1.00 85.44 121 PHE A CA 1
ATOM 911 C C . PHE A 1 121 ? 15.175 9.118 -16.788 1.00 85.44 121 PHE A C 1
ATOM 913 O O . PHE A 1 121 ? 14.910 9.688 -15.731 1.00 85.44 121 PHE A O 1
ATOM 920 N N . GLN A 1 122 ? 14.620 9.457 -17.951 1.00 81.94 122 GLN A N 1
ATOM 921 C CA . GLN A 1 122 ? 13.525 10.425 -18.066 1.00 81.94 122 GLN A CA 1
ATOM 922 C C . GLN A 1 122 ? 12.173 9.777 -17.770 1.00 81.94 122 GLN A C 1
ATOM 924 O O . GLN A 1 122 ? 11.257 10.441 -17.294 1.00 81.94 122 GLN A O 1
ATOM 929 N N . GLY A 1 123 ? 12.071 8.483 -18.054 1.00 77.88 123 GLY A N 1
ATOM 930 C CA . GLY A 1 123 ? 10.870 7.694 -17.883 1.00 77.88 123 GLY A CA 1
ATOM 931 C C . GLY A 1 123 ? 11.031 6.335 -18.542 1.00 77.88 123 GLY A C 1
ATOM 932 O O . GLY A 1 123 ? 12.091 5.981 -19.068 1.00 77.88 123 GLY A O 1
ATOM 933 N N . GLY A 1 124 ? 9.953 5.580 -18.496 1.00 84.12 124 GLY A N 1
ATOM 934 C CA . GLY A 1 124 ? 9.818 4.308 -19.167 1.00 84.12 124 GLY A CA 1
ATOM 935 C C . GLY A 1 124 ? 8.447 3.733 -18.877 1.00 84.12 124 GLY A C 1
ATOM 936 O O . GLY A 1 124 ? 7.762 4.172 -17.953 1.00 84.12 124 GLY A O 1
ATOM 937 N N . GLY A 1 125 ? 8.042 2.768 -19.676 1.00 90.06 125 GLY A N 1
ATOM 938 C CA . GLY A 1 125 ? 6.715 2.201 -19.584 1.00 90.06 125 GLY A CA 1
ATOM 939 C C . GLY A 1 125 ? 6.612 0.908 -20.361 1.00 90.06 125 GLY A C 1
ATOM 940 O O . GLY A 1 125 ? 7.572 0.424 -20.966 1.00 90.06 125 GLY A O 1
ATOM 941 N N . VAL A 1 126 ? 5.410 0.355 -20.341 1.00 91.00 126 VAL A N 1
ATOM 942 C CA . VAL A 1 126 ? 5.054 -0.822 -21.117 1.00 91.00 126 VAL A CA 1
ATOM 943 C C . VAL A 1 126 ? 3.745 -0.559 -21.847 1.00 91.00 126 VAL A C 1
ATOM 945 O O . VAL A 1 126 ? 2.762 -0.113 -21.250 1.00 91.00 126 VAL A O 1
ATOM 948 N N . THR A 1 127 ? 3.727 -0.832 -23.148 1.00 90.38 127 THR A N 1
ATOM 949 C CA . THR A 1 127 ? 2.537 -0.684 -23.986 1.00 90.38 127 THR A CA 1
ATOM 950 C C . THR A 1 127 ? 2.246 -1.984 -24.750 1.00 90.38 127 THR A C 1
ATOM 952 O O . THR A 1 127 ? 3.143 -2.534 -25.387 1.00 90.38 127 THR A O 1
ATOM 955 N N . PRO A 1 128 ? 1.010 -2.514 -24.695 1.00 89.69 128 PRO A N 1
ATOM 956 C CA . PRO A 1 128 ? -0.047 -2.153 -23.747 1.00 89.69 128 PRO A CA 1
ATOM 957 C C . PRO A 1 128 ? 0.323 -2.571 -22.311 1.00 89.69 128 PRO A C 1
ATOM 959 O O . PRO A 1 128 ? 1.079 -3.513 -22.107 1.00 89.69 128 PRO A O 1
ATOM 962 N N . SER A 1 129 ? -0.237 -1.911 -21.294 1.00 82.44 129 SER A N 1
ATOM 963 C CA . SER A 1 129 ? -0.011 -2.289 -19.886 1.00 82.44 129 SER A CA 1
ATOM 964 C C . SER A 1 129 ? -0.771 -3.547 -19.461 1.00 82.44 129 SER A C 1
ATOM 966 O O . SER A 1 129 ? -0.420 -4.196 -18.471 1.00 82.44 129 SER A O 1
ATOM 968 N N . MET A 1 130 ? -1.799 -3.911 -20.232 1.00 82.88 130 MET A N 1
ATOM 969 C CA . MET A 1 130 ? -2.608 -5.105 -20.038 1.00 82.88 130 MET A CA 1
ATOM 970 C C . MET A 1 130 ? -2.769 -5.874 -21.349 1.00 82.88 130 MET A C 1
ATOM 972 O O . MET A 1 130 ? -3.012 -5.284 -22.400 1.00 82.88 130 MET A O 1
ATOM 976 N N . GLY A 1 131 ? -2.676 -7.199 -21.279 1.00 85.56 131 GLY A N 1
ATOM 977 C CA . GLY A 1 131 ? -2.822 -8.082 -22.432 1.00 85.56 131 GLY A CA 1
ATOM 978 C C . GLY A 1 131 ? -3.160 -9.514 -22.037 1.00 85.56 131 GLY A C 1
ATOM 979 O O . GLY A 1 131 ? -3.491 -9.791 -20.888 1.00 85.56 131 GLY A O 1
ATOM 980 N N . ASN A 1 132 ? -3.075 -10.435 -22.988 1.00 86.62 132 ASN A N 1
ATOM 981 C CA . ASN A 1 132 ? -3.118 -11.876 -22.747 1.00 86.62 132 ASN A CA 1
ATOM 982 C C . ASN A 1 132 ? -1.737 -12.496 -23.037 1.00 86.62 132 ASN A C 1
ATOM 984 O O . ASN A 1 132 ? -0.778 -11.783 -23.326 1.00 86.62 132 ASN A O 1
ATOM 988 N N . GLY A 1 133 ? -1.626 -13.828 -22.979 1.00 86.75 133 GLY A N 1
ATOM 989 C CA . GLY A 1 133 ? -0.354 -14.523 -23.230 1.00 86.75 133 GLY A CA 1
ATOM 990 C C . GLY A 1 133 ? 0.200 -14.403 -24.658 1.00 86.75 133 GLY A C 1
ATOM 991 O O . GLY A 1 133 ? 1.332 -14.798 -24.911 1.00 86.75 133 GLY A O 1
ATOM 992 N N . HIS A 1 134 ? -0.591 -13.871 -25.591 1.00 90.81 134 HIS A N 1
ATOM 993 C CA . HIS A 1 134 ? -0.207 -13.640 -26.985 1.00 90.81 134 HIS A CA 1
ATOM 994 C C . HIS A 1 134 ? 0.041 -12.160 -27.290 1.00 90.81 134 HIS A C 1
ATOM 996 O O . HIS A 1 134 ? 0.487 -11.825 -28.385 1.00 90.81 134 HIS A O 1
ATOM 1002 N N . THR A 1 135 ? -0.261 -11.262 -26.350 1.00 92.19 135 THR A N 1
ATOM 1003 C CA . THR A 1 135 ? -0.003 -9.836 -26.512 1.00 92.19 135 THR A CA 1
ATOM 1004 C C . THR A 1 135 ? 1.500 -9.587 -26.495 1.00 92.19 135 THR A C 1
ATOM 1006 O O . THR A 1 135 ? 2.206 -10.038 -25.592 1.00 92.19 135 THR A O 1
ATOM 1009 N N . VAL A 1 136 ? 1.986 -8.864 -27.503 1.00 95.12 136 VAL A N 1
ATOM 1010 C CA . VAL A 1 136 ? 3.357 -8.356 -27.524 1.00 95.12 136 VAL A CA 1
ATOM 1011 C C . VAL A 1 136 ? 3.392 -7.099 -26.666 1.00 95.12 136 VAL A C 1
ATOM 1013 O O . VAL A 1 136 ? 2.711 -6.122 -26.969 1.00 95.12 136 VAL A O 1
ATOM 1016 N N . PHE A 1 137 ? 4.157 -7.158 -25.583 1.00 94.19 137 PHE A N 1
ATOM 1017 C CA . PHE A 1 137 ? 4.426 -6.038 -24.696 1.00 94.19 137 PHE A CA 1
ATOM 1018 C C . PHE A 1 137 ? 5.694 -5.334 -25.172 1.00 94.19 137 PHE A C 1
ATOM 1020 O O . PHE A 1 137 ? 6.759 -5.953 -25.255 1.00 94.19 137 PHE A O 1
ATOM 1027 N N . THR A 1 138 ? 5.562 -4.047 -25.466 1.00 95.50 138 THR A N 1
ATOM 1028 C CA . THR A 1 138 ? 6.653 -3.151 -25.842 1.00 95.50 138 THR A CA 1
ATOM 1029 C C . THR A 1 138 ? 7.101 -2.405 -24.596 1.00 95.50 138 THR A C 1
ATOM 1031 O O . THR A 1 138 ? 6.377 -1.555 -24.080 1.00 95.50 138 THR A O 1
ATOM 1034 N N . PHE A 1 139 ? 8.280 -2.749 -24.090 1.00 94.31 139 PHE A N 1
ATOM 1035 C CA . PHE A 1 139 ? 8.923 -2.057 -22.981 1.00 94.31 139 PHE A CA 1
ATOM 1036 C C . PHE A 1 139 ? 9.808 -0.953 -23.534 1.00 94.31 139 PHE A C 1
ATOM 1038 O O . PHE A 1 139 ? 10.736 -1.237 -24.289 1.00 94.31 139 PHE A O 1
ATOM 1045 N N . GLU A 1 140 ? 9.545 0.280 -23.127 1.00 93.50 140 GLU A N 1
ATOM 1046 C CA . GLU A 1 140 ? 10.262 1.463 -23.589 1.00 93.50 140 GLU A CA 1
ATOM 1047 C C . GLU A 1 140 ? 10.917 2.170 -22.402 1.00 93.50 140 GLU A C 1
ATOM 1049 O O . GLU A 1 140 ? 10.306 2.314 -21.343 1.00 93.50 140 GLU A O 1
ATOM 1054 N N . ALA A 1 141 ? 12.160 2.616 -22.566 1.00 92.19 141 ALA A N 1
ATOM 1055 C CA . ALA A 1 141 ? 12.864 3.416 -21.572 1.00 92.19 141 ALA A CA 1
ATOM 1056 C C . ALA A 1 141 ? 13.612 4.569 -22.236 1.00 92.19 141 ALA A C 1
ATOM 1058 O O . ALA A 1 141 ? 14.394 4.363 -23.165 1.00 92.19 141 ALA A O 1
ATOM 1059 N N . THR A 1 142 ? 13.428 5.780 -21.716 1.00 90.69 142 THR A N 1
ATOM 1060 C CA . THR A 1 142 ? 14.083 6.983 -22.236 1.00 90.69 142 THR A CA 1
ATOM 1061 C C . THR A 1 142 ? 15.200 7.414 -21.299 1.00 90.69 142 THR A C 1
ATOM 1063 O O . THR A 1 142 ? 14.992 7.647 -20.104 1.00 90.69 142 THR A O 1
ATOM 1066 N N . VAL A 1 143 ? 16.401 7.554 -21.847 1.00 89.81 143 VAL A N 1
ATOM 1067 C CA . VAL A 1 143 ? 17.612 7.921 -21.115 1.00 89.81 143 VAL A CA 1
ATOM 1068 C C . VAL A 1 143 ? 18.138 9.249 -21.644 1.00 89.81 143 VAL A C 1
ATOM 1070 O O . VAL A 1 143 ? 18.409 9.396 -22.833 1.00 89.81 143 VAL A O 1
ATOM 1073 N N . LEU A 1 144 ? 18.322 10.213 -20.747 1.00 87.88 144 LEU A N 1
ATOM 1074 C CA . LEU A 1 144 ? 19.039 11.454 -21.019 1.00 87.88 144 LEU A CA 1
ATOM 1075 C C . LEU A 1 144 ? 20.506 11.275 -20.639 1.00 87.88 144 LEU A C 1
ATOM 1077 O O . LEU A 1 144 ? 20.804 10.877 -19.512 1.00 87.88 144 LEU A O 1
ATOM 1081 N N . SER A 1 145 ? 21.416 11.646 -21.530 1.00 87.12 145 SER A N 1
ATOM 1082 C CA . SER A 1 145 ? 22.842 11.762 -21.243 1.00 87.12 145 SER A CA 1
ATOM 1083 C C . SER A 1 145 ? 23.368 13.149 -21.611 1.00 87.12 145 SER A C 1
ATOM 1085 O O . SER A 1 145 ? 22.931 13.768 -22.582 1.00 87.12 145 SER A O 1
ATOM 1087 N N . ASN A 1 146 ? 24.302 13.681 -20.824 1.00 82.50 146 ASN A N 1
ATOM 1088 C CA . ASN A 1 146 ? 24.982 14.930 -21.179 1.00 82.50 146 ASN A CA 1
ATOM 1089 C C . ASN A 1 146 ? 25.850 14.714 -22.431 1.00 82.50 146 ASN A C 1
ATOM 1091 O O . ASN A 1 146 ? 26.466 13.656 -22.567 1.00 82.50 146 ASN A O 1
ATOM 1095 N N . ALA A 1 147 ? 25.907 15.704 -23.333 1.00 60.16 147 ALA A N 1
ATOM 1096 C CA . ALA A 1 147 ? 26.751 15.646 -24.525 1.00 60.16 147 ALA A CA 1
ATOM 1097 C C . ALA A 1 147 ? 28.229 15.492 -24.145 1.00 60.16 147 ALA A C 1
ATOM 1099 O O . ALA A 1 147 ? 28.926 16.436 -23.786 1.00 60.16 147 ALA A O 1
ATOM 1100 N N . GLY A 1 148 ? 28.685 14.254 -24.238 1.00 59.03 148 GLY A N 1
ATOM 1101 C CA . GLY A 1 148 ? 30.061 13.808 -24.178 1.00 59.03 148 GLY A CA 1
ATOM 1102 C C . GLY A 1 148 ? 30.120 12.486 -24.932 1.00 59.03 148 GLY A C 1
ATOM 1103 O O . GLY A 1 148 ? 29.097 11.820 -25.085 1.00 59.03 148 GLY A O 1
ATOM 1104 N N . ASN A 1 149 ? 31.298 12.109 -25.421 1.00 52.69 149 ASN A N 1
ATOM 1105 C CA . ASN A 1 149 ? 31.540 10.941 -26.280 1.00 52.69 149 ASN A CA 1
ATOM 1106 C C . ASN A 1 149 ? 31.364 9.586 -25.547 1.00 52.69 149 ASN A C 1
ATOM 1108 O O . ASN A 1 149 ? 32.094 8.627 -25.788 1.00 52.69 149 ASN A O 1
ATOM 1112 N N . HIS A 1 150 ? 30.445 9.516 -24.585 1.00 57.62 150 HIS A N 1
ATOM 1113 C CA . HIS A 1 150 ? 30.125 8.319 -23.836 1.00 57.62 150 HIS A CA 1
ATOM 1114 C C . HIS A 1 150 ? 29.199 7.457 -24.684 1.00 57.62 150 HIS A C 1
ATOM 1116 O O . HIS A 1 150 ? 28.015 7.754 -24.846 1.00 57.62 150 HIS A O 1
ATOM 1122 N N . THR A 1 151 ? 29.747 6.370 -25.214 1.00 62.69 151 THR A N 1
ATOM 1123 C CA . THR A 1 151 ? 28.950 5.253 -25.702 1.00 62.69 151 THR A CA 1
ATOM 1124 C C . THR A 1 151 ? 28.110 4.741 -24.534 1.00 62.69 151 THR A C 1
ATOM 1126 O O . THR A 1 151 ? 28.633 4.233 -23.542 1.00 62.69 151 THR A O 1
ATOM 1129 N N . LEU A 1 152 ? 26.796 4.950 -24.607 1.00 69.75 152 LEU A N 1
ATOM 1130 C CA . LEU A 1 152 ? 25.873 4.409 -23.618 1.00 69.75 152 LEU A CA 1
ATOM 1131 C C . LEU A 1 152 ? 25.956 2.882 -23.674 1.00 69.75 152 LEU A C 1
ATOM 1133 O O . LEU A 1 152 ? 25.811 2.292 -24.746 1.00 69.75 152 LEU A O 1
ATOM 1137 N N . SER A 1 153 ? 26.179 2.242 -22.526 1.00 80.25 153 SER A N 1
ATOM 1138 C CA . SER A 1 153 ? 25.966 0.798 -22.418 1.00 80.25 153 SER A CA 1
ATOM 1139 C C . SER A 1 153 ? 24.512 0.486 -22.785 1.00 80.25 153 SER A C 1
ATOM 1141 O O . SER A 1 153 ? 23.630 1.290 -22.459 1.00 80.25 153 SER A O 1
ATOM 1143 N N . PRO A 1 154 ? 24.230 -0.665 -23.418 1.00 85.12 154 PRO A N 1
ATOM 1144 C CA . PRO A 1 154 ? 22.857 -1.059 -23.694 1.00 85.12 154 PRO A CA 1
ATOM 1145 C C . PRO A 1 154 ? 22.050 -1.092 -22.391 1.00 85.12 154 PRO A C 1
ATOM 1147 O O . PRO A 1 154 ? 22.504 -1.624 -21.373 1.00 85.12 154 PRO A O 1
ATOM 1150 N N . ALA A 1 155 ? 20.861 -0.489 -22.416 1.00 90.56 155 ALA A N 1
ATOM 1151 C CA . ALA A 1 155 ? 19.922 -0.594 -21.310 1.00 90.56 155 ALA A CA 1
ATOM 1152 C C . ALA A 1 155 ? 19.442 -2.044 -21.172 1.00 90.56 155 ALA A C 1
ATOM 1154 O O . ALA A 1 155 ? 19.404 -2.798 -22.142 1.00 90.56 155 ALA A O 1
ATOM 1155 N N . HIS A 1 156 ? 19.064 -2.432 -19.965 1.00 94.00 156 HIS A N 1
ATOM 1156 C CA . HIS A 1 156 ? 18.470 -3.718 -19.647 1.00 94.00 156 HIS A CA 1
ATOM 1157 C C . HIS A 1 156 ? 17.045 -3.517 -19.158 1.00 94.00 156 HIS A C 1
ATOM 1159 O O . HIS A 1 156 ? 16.778 -2.624 -18.352 1.00 94.00 156 HIS A O 1
ATOM 1165 N N . VAL A 1 157 ? 16.158 -4.408 -19.583 1.00 93.81 157 VAL A N 1
ATOM 1166 C CA . VAL A 1 157 ? 14.853 -4.596 -18.958 1.00 93.81 157 VAL A CA 1
ATOM 1167 C C . VAL A 1 157 ? 14.903 -5.859 -18.110 1.00 93.81 157 VAL A C 1
ATOM 1169 O O . VAL A 1 157 ? 15.351 -6.920 -18.561 1.00 93.81 157 VAL A O 1
ATOM 1172 N N . VAL A 1 158 ? 14.465 -5.732 -16.862 1.00 94.44 158 VAL A N 1
ATOM 1173 C CA . VAL A 1 158 ? 14.318 -6.861 -15.949 1.00 94.44 158 VAL A CA 1
ATOM 1174 C C . VAL A 1 158 ? 12.844 -7.013 -15.626 1.00 94.44 158 VAL A C 1
ATOM 1176 O O . VAL A 1 158 ? 12.236 -6.094 -15.085 1.00 94.44 158 VAL A O 1
ATOM 1179 N N . ILE A 1 159 ? 12.281 -8.172 -15.960 1.00 93.69 159 ILE A N 1
ATOM 1180 C CA . ILE A 1 159 ? 10.880 -8.522 -15.719 1.00 93.69 159 ILE A CA 1
ATOM 1181 C C . ILE A 1 159 ? 10.855 -9.668 -14.714 1.00 93.69 159 ILE A C 1
ATOM 1183 O O . ILE A 1 159 ? 11.470 -10.714 -14.927 1.00 93.69 159 ILE A O 1
ATOM 1187 N N . LEU A 1 160 ? 10.132 -9.468 -13.623 1.00 91.50 160 LEU A N 1
ATOM 1188 C CA . LEU A 1 160 ? 9.952 -10.393 -12.518 1.00 91.50 160 LEU A CA 1
ATOM 1189 C C . LEU A 1 160 ? 8.488 -10.833 -12.457 1.00 91.50 160 LEU A C 1
ATOM 1191 O O . LEU A 1 160 ? 7.578 -10.062 -12.770 1.00 91.50 160 LEU A O 1
ATOM 1195 N N . LYS A 1 161 ? 8.238 -12.059 -12.005 1.00 87.75 161 LYS A N 1
ATOM 1196 C CA . LYS A 1 161 ? 6.894 -12.468 -11.583 1.00 87.75 161 LYS A CA 1
ATOM 1197 C C . LYS A 1 161 ? 6.564 -11.792 -10.264 1.00 87.75 161 LYS A C 1
ATOM 1199 O O . LYS A 1 161 ? 7.362 -11.828 -9.334 1.00 87.75 161 LYS A O 1
ATOM 1204 N N . LEU A 1 162 ? 5.369 -11.218 -10.156 1.00 83.00 162 LEU A N 1
ATOM 1205 C CA . LEU A 1 162 ? 4.956 -10.560 -8.922 1.00 83.00 162 LEU A CA 1
ATOM 1206 C C . LEU A 1 162 ? 4.847 -11.560 -7.744 1.00 83.00 162 LEU A C 1
ATOM 1208 O O . LEU A 1 162 ? 5.139 -11.194 -6.614 1.00 83.00 162 LEU A O 1
ATOM 1212 N N . SER A 1 163 ? 4.473 -12.820 -7.998 1.00 78.69 163 SER A N 1
ATOM 1213 C CA . SER A 1 163 ? 4.203 -13.832 -6.960 1.00 78.69 163 SER A CA 1
ATOM 1214 C C . SER A 1 163 ? 5.420 -14.317 -6.172 1.00 78.69 163 SER A C 1
ATOM 1216 O O . SER A 1 163 ? 5.304 -14.594 -4.986 1.00 78.69 163 SER A O 1
ATOM 1218 N N . ASP A 1 164 ? 6.568 -14.472 -6.825 1.00 81.62 164 ASP A N 1
ATOM 1219 C CA . ASP A 1 164 ? 7.790 -15.031 -6.228 1.00 81.62 164 ASP A CA 1
ATOM 1220 C C . ASP A 1 164 ? 9.008 -14.115 -6.417 1.00 81.62 164 ASP A C 1
ATOM 1222 O O . ASP A 1 164 ? 10.111 -14.461 -5.996 1.00 81.62 164 ASP A O 1
ATOM 1226 N N . LEU A 1 165 ? 8.818 -12.953 -7.058 1.00 83.62 165 LEU A N 1
ATOM 1227 C CA . LEU A 1 165 ? 9.882 -12.050 -7.503 1.00 83.62 165 LEU A CA 1
ATOM 1228 C C . LEU A 1 165 ? 10.954 -12.758 -8.351 1.00 83.62 165 LEU A C 1
ATOM 1230 O O . LEU A 1 165 ? 12.072 -12.261 -8.493 1.00 83.62 165 LEU A O 1
ATOM 1234 N N . GLY A 1 166 ? 10.615 -13.906 -8.944 1.00 87.44 166 GLY A N 1
ATOM 1235 C CA . GLY A 1 166 ? 11.499 -14.680 -9.796 1.00 87.44 166 GLY A CA 1
ATOM 1236 C C . GLY A 1 166 ? 11.719 -13.976 -11.128 1.00 87.44 166 GLY A C 1
ATOM 1237 O O . GLY A 1 166 ? 10.765 -13.552 -11.789 1.00 87.44 166 GLY A O 1
ATOM 1238 N N . THR A 1 167 ? 12.981 -13.861 -11.540 1.00 91.06 167 THR A N 1
ATOM 1239 C CA . THR A 1 167 ? 13.345 -13.245 -12.818 1.00 91.06 167 THR A CA 1
ATOM 1240 C C . THR A 1 167 ? 12.830 -14.072 -13.987 1.00 91.06 167 THR A C 1
ATOM 1242 O O . THR A 1 167 ? 13.198 -15.232 -14.153 1.00 91.06 167 THR A O 1
ATOM 1245 N N . VAL A 1 168 ? 11.992 -13.452 -14.814 1.00 91.25 168 VAL A N 1
ATOM 1246 C CA . VAL A 1 168 ? 11.452 -14.019 -16.056 1.00 91.25 168 VAL A CA 1
ATOM 1247 C C . VAL A 1 168 ? 12.302 -13.592 -17.238 1.00 91.25 168 VAL A C 1
ATOM 1249 O O . VAL A 1 168 ? 12.658 -14.412 -18.077 1.00 91.25 168 VAL A O 1
ATOM 1252 N N . VAL A 1 169 ? 12.632 -12.302 -17.290 1.00 93.31 169 VAL A N 1
ATOM 1253 C CA . VAL A 1 169 ? 13.427 -11.702 -18.358 1.00 93.31 169 VAL A CA 1
ATOM 1254 C C . VAL A 1 169 ? 14.507 -10.840 -17.731 1.00 93.31 169 VAL A C 1
ATOM 1256 O O . VAL A 1 169 ? 14.243 -10.058 -16.821 1.00 93.31 169 VAL A O 1
ATOM 1259 N N . ASN A 1 170 ? 15.725 -10.980 -18.235 1.00 95.06 170 ASN A N 1
ATOM 1260 C CA . ASN A 1 170 ? 16.819 -10.048 -18.016 1.00 95.06 170 ASN A CA 1
ATOM 1261 C C . ASN A 1 170 ? 17.543 -9.917 -19.354 1.00 95.06 170 ASN A C 1
ATOM 1263 O O . ASN A 1 170 ? 18.314 -10.797 -19.739 1.00 95.06 170 ASN A O 1
ATOM 1267 N N . SER A 1 171 ? 17.203 -8.883 -20.116 1.00 95.12 171 SER A N 1
ATOM 1268 C CA . SER A 1 171 ? 17.633 -8.765 -21.509 1.00 95.12 171 SER A CA 1
ATOM 1269 C C . SER A 1 171 ? 18.059 -7.349 -21.840 1.00 95.12 171 SER A C 1
ATOM 1271 O O . SER A 1 171 ? 17.516 -6.380 -21.312 1.00 95.12 171 SER A O 1
ATOM 1273 N N . THR A 1 172 ? 19.045 -7.251 -22.728 1.00 94.94 172 THR A N 1
ATOM 1274 C CA . THR A 1 172 ? 19.474 -5.987 -23.317 1.00 94.94 172 THR A CA 1
ATOM 1275 C C . THR A 1 172 ? 18.390 -5.463 -24.250 1.00 94.94 172 THR A C 1
ATOM 1277 O O . THR A 1 172 ? 17.852 -6.208 -25.069 1.00 94.94 172 THR A O 1
ATOM 1280 N N . MET A 1 173 ? 18.097 -4.178 -24.136 1.00 95.06 173 MET A N 1
ATOM 1281 C CA . MET A 1 173 ? 17.169 -3.450 -24.986 1.00 95.06 173 MET A CA 1
ATOM 1282 C C . MET A 1 173 ? 17.893 -2.929 -26.229 1.00 95.06 173 MET A C 1
ATOM 1284 O O . MET A 1 173 ? 19.099 -2.666 -26.199 1.00 95.06 173 MET A O 1
ATOM 1288 N N . MET A 1 174 ? 17.153 -2.757 -27.320 1.00 94.44 174 MET A N 1
ATOM 1289 C CA . MET A 1 174 ? 17.672 -2.167 -28.552 1.00 94.44 174 MET A CA 1
ATOM 1290 C C . MET A 1 174 ? 17.469 -0.656 -28.539 1.00 94.44 174 MET A C 1
ATOM 1292 O O . MET A 1 174 ? 16.503 -0.170 -27.962 1.00 94.44 174 MET A O 1
ATOM 1296 N N . VAL A 1 175 ? 18.365 0.092 -29.182 1.00 93.88 175 VAL A N 1
ATOM 1297 C CA . VAL A 1 175 ? 18.169 1.532 -29.394 1.00 93.88 175 VAL A CA 1
ATOM 1298 C C . VAL A 1 175 ? 17.131 1.716 -30.498 1.00 93.88 175 VAL A C 1
ATOM 1300 O O . VAL A 1 175 ? 17.339 1.244 -31.613 1.00 93.88 175 VAL A O 1
ATOM 1303 N N . GLU A 1 176 ? 16.030 2.393 -30.189 1.00 93.25 176 GLU A N 1
ATOM 1304 C CA . GLU A 1 176 ? 15.000 2.747 -31.170 1.00 93.25 176 GLU A CA 1
ATOM 1305 C C . GLU A 1 176 ? 15.291 4.108 -31.803 1.00 93.25 176 GLU A C 1
ATOM 1307 O O . GLU A 1 176 ? 15.245 4.258 -33.023 1.00 93.25 176 GLU A O 1
ATOM 1312 N N . SER A 1 177 ? 15.619 5.106 -30.981 1.00 91.00 177 SER A N 1
ATOM 1313 C CA . SER A 1 177 ? 15.932 6.446 -31.465 1.00 91.00 177 SER A CA 1
ATOM 1314 C C . SER A 1 177 ? 16.949 7.154 -30.579 1.00 91.00 177 SER A C 1
ATOM 1316 O O . SER A 1 177 ? 17.005 6.953 -29.365 1.00 91.00 177 SER A O 1
ATOM 1318 N N . THR A 1 178 ? 17.748 8.013 -31.209 1.00 90.06 178 THR A N 1
ATOM 1319 C CA . THR A 1 178 ? 18.688 8.909 -30.536 1.00 90.06 178 THR A CA 1
ATOM 1320 C C . THR A 1 178 ? 18.473 10.308 -31.087 1.00 90.06 178 THR A C 1
ATOM 1322 O O . THR A 1 178 ? 18.613 10.535 -32.287 1.00 90.06 178 THR A O 1
ATOM 1325 N N . SER A 1 179 ? 18.124 11.252 -30.220 1.00 88.19 179 SER A N 1
ATOM 1326 C CA . SER A 1 179 ? 17.904 12.652 -30.582 1.00 88.19 179 SER A CA 1
ATOM 1327 C C . SER A 1 179 ? 18.698 13.583 -29.672 1.00 88.19 179 SER A C 1
ATOM 1329 O O . SER A 1 179 ? 19.101 13.215 -28.570 1.00 88.19 179 SER A O 1
ATOM 1331 N N . SER A 1 180 ? 18.953 14.805 -30.127 1.00 85.06 180 SER A N 1
ATOM 1332 C CA . SER A 1 180 ? 19.559 15.846 -29.298 1.00 85.06 180 SER A CA 1
ATOM 1333 C C . SER A 1 180 ? 18.463 16.777 -28.793 1.00 85.06 180 SER A C 1
ATOM 1335 O O . SER A 1 180 ? 17.730 17.375 -29.576 1.00 85.06 180 SER A O 1
ATOM 1337 N N . SER A 1 181 ? 18.343 16.906 -27.476 1.00 80.56 181 SER A N 1
ATOM 1338 C CA . SER A 1 181 ? 17.464 17.897 -26.856 1.00 80.56 181 SER A CA 1
ATOM 1339 C C . SER A 1 181 ? 17.981 19.317 -27.104 1.00 80.56 181 SER A C 1
ATOM 1341 O O . SER A 1 181 ? 19.184 19.544 -27.249 1.00 80.56 181 SER A O 1
ATOM 1343 N N . SER A 1 182 ? 17.081 20.300 -27.033 1.00 74.19 182 SER A N 1
ATOM 1344 C CA . SER A 1 182 ? 17.413 21.733 -27.098 1.00 74.19 182 SER A CA 1
ATOM 1345 C C . SER A 1 182 ? 18.411 22.189 -26.024 1.00 74.19 182 SER A C 1
ATOM 1347 O O . SER A 1 182 ? 19.069 23.210 -26.185 1.00 74.19 182 SER A O 1
ATOM 1349 N N . THR A 1 183 ? 18.557 21.417 -24.942 1.00 77.56 183 THR A N 1
ATOM 1350 C CA . THR A 1 183 ? 19.512 21.665 -23.848 1.00 77.56 183 THR A CA 1
ATOM 1351 C C . THR A 1 183 ? 20.908 21.083 -24.096 1.00 77.56 183 THR A C 1
ATOM 1353 O O . THR A 1 183 ? 21.742 21.090 -23.195 1.00 77.56 183 THR A O 1
ATOM 1356 N N . GLY A 1 184 ? 21.168 20.535 -25.288 1.00 78.56 184 GLY A N 1
ATOM 1357 C CA . GLY A 1 184 ? 22.441 19.893 -25.621 1.00 78.56 184 GLY A CA 1
ATOM 1358 C C . GLY A 1 184 ? 22.631 18.517 -24.976 1.00 78.56 184 GLY A C 1
ATOM 1359 O O . GLY A 1 184 ? 23.730 17.979 -25.004 1.00 78.56 184 GLY A O 1
ATOM 1360 N N . LYS A 1 185 ? 21.587 17.925 -24.384 1.00 84.50 185 LYS A N 1
ATOM 1361 C CA . LYS A 1 185 ? 21.603 16.528 -23.914 1.00 84.50 185 LYS A CA 1
ATOM 1362 C C . LYS A 1 185 ? 21.197 15.579 -25.030 1.00 84.50 185 LYS A C 1
ATOM 1364 O O . LYS A 1 185 ? 20.299 15.912 -25.800 1.00 84.50 185 LYS A O 1
ATOM 1369 N N . THR A 1 186 ? 21.788 14.396 -25.063 1.00 88.12 186 THR A N 1
ATOM 1370 C CA . THR A 1 186 ? 21.368 13.303 -25.942 1.00 88.12 186 THR A CA 1
ATOM 1371 C C . THR A 1 186 ? 20.245 12.528 -25.261 1.00 88.12 186 THR A C 1
ATOM 1373 O O . THR A 1 186 ? 20.375 12.119 -24.112 1.00 88.12 186 THR A O 1
ATOM 1376 N N . VAL A 1 187 ? 19.129 12.346 -25.955 1.00 89.56 187 VAL A N 1
ATOM 1377 C CA . VAL A 1 187 ? 17.977 11.556 -25.524 1.00 89.56 187 VAL A CA 1
ATOM 1378 C C . VAL A 1 187 ? 17.995 10.267 -26.329 1.00 89.56 187 VAL A C 1
ATOM 1380 O O . VAL A 1 187 ? 17.899 10.306 -27.553 1.00 89.56 187 VAL A O 1
ATOM 1383 N N . THR A 1 188 ? 18.162 9.136 -25.651 1.00 91.00 188 THR A N 1
ATOM 1384 C CA . THR A 1 188 ? 18.166 7.806 -26.269 1.00 91.00 188 THR A CA 1
ATOM 1385 C C . THR A 1 188 ? 16.972 7.016 -25.762 1.00 91.00 188 THR A C 1
ATOM 1387 O O . THR A 1 188 ? 16.831 6.828 -24.552 1.00 91.00 188 THR A O 1
ATOM 1390 N N . THR A 1 189 ? 16.132 6.548 -26.678 1.00 92.19 189 THR A N 1
ATOM 1391 C CA . THR A 1 189 ? 15.006 5.663 -26.378 1.00 92.19 189 THR A CA 1
ATOM 1392 C C . THR A 1 189 ? 15.404 4.226 -26.673 1.00 92.19 189 THR A C 1
ATOM 1394 O O . THR A 1 189 ? 15.879 3.905 -27.765 1.00 92.19 189 THR A O 1
ATOM 1397 N N . PHE A 1 190 ? 15.220 3.363 -25.680 1.00 94.31 190 PHE A N 1
ATOM 1398 C CA . PHE A 1 190 ? 15.461 1.933 -25.762 1.00 94.31 190 PHE A CA 1
ATOM 1399 C C . PHE A 1 190 ? 14.140 1.177 -25.787 1.00 94.31 190 PHE A C 1
ATOM 1401 O O . PHE A 1 190 ? 13.249 1.492 -25.002 1.00 94.31 190 PHE A O 1
ATOM 1408 N N . VAL A 1 191 ? 14.054 0.137 -26.616 1.00 95.81 191 VAL A N 1
ATOM 1409 C CA . VAL A 1 191 ? 12.867 -0.710 -26.753 1.00 95.81 191 VAL A CA 1
ATOM 1410 C C . VAL A 1 191 ? 13.214 -2.188 -26.615 1.00 95.81 191 VAL A C 1
ATOM 1412 O O . VAL A 1 191 ? 14.257 -2.664 -27.076 1.00 95.81 191 VAL A O 1
ATOM 1415 N N . TYR A 1 192 ? 12.316 -2.932 -25.976 1.00 96.69 192 TYR A N 1
ATOM 1416 C CA . TYR A 1 192 ? 12.338 -4.385 -25.922 1.00 96.69 192 TYR A CA 1
ATOM 1417 C C . TYR A 1 192 ? 10.925 -4.949 -26.060 1.00 96.69 192 TYR A C 1
ATOM 1419 O O . TYR A 1 192 ? 10.037 -4.617 -25.278 1.00 96.69 192 TYR A O 1
ATOM 1427 N N . ASN A 1 193 ? 10.740 -5.847 -27.026 1.00 96.62 193 ASN A N 1
ATOM 1428 C CA . ASN A 1 193 ? 9.447 -6.455 -27.320 1.00 96.62 193 ASN A CA 1
ATOM 1429 C C . ASN A 1 193 ? 9.459 -7.914 -26.887 1.00 96.62 193 ASN A C 1
ATOM 1431 O O . ASN A 1 193 ? 10.358 -8.668 -27.264 1.00 96.62 193 ASN A O 1
ATOM 1435 N N . THR A 1 194 ? 8.453 -8.330 -26.123 1.00 96.31 194 THR A N 1
ATOM 1436 C CA . THR A 1 194 ? 8.315 -9.732 -25.718 1.00 96.31 194 THR A CA 1
ATOM 1437 C C . THR A 1 194 ? 6.864 -10.114 -25.460 1.00 96.31 194 THR A C 1
ATOM 1439 O O . THR A 1 194 ? 6.004 -9.261 -25.254 1.00 96.31 194 THR A O 1
ATOM 1442 N N . THR A 1 195 ? 6.589 -11.413 -25.447 1.00 94.94 195 THR A N 1
ATOM 1443 C CA . THR A 1 195 ? 5.318 -11.978 -24.980 1.00 94.94 195 THR A CA 1
ATOM 1444 C C . THR A 1 195 ? 5.506 -12.548 -23.581 1.00 94.94 195 THR A C 1
ATOM 1446 O O . THR A 1 195 ? 6.523 -13.182 -23.297 1.00 94.94 195 THR A O 1
ATOM 1449 N N . LEU A 1 196 ? 4.517 -12.368 -22.711 1.00 92.12 196 LEU A N 1
ATOM 1450 C CA . LEU A 1 196 ? 4.572 -12.822 -21.321 1.00 92.12 196 LEU A CA 1
ATOM 1451 C C . LEU A 1 196 ? 3.578 -13.961 -21.076 1.00 92.12 196 LEU A C 1
ATOM 1453 O O . LEU A 1 196 ? 2.559 -14.064 -21.751 1.00 92.12 196 LEU A O 1
ATOM 1457 N N . ALA A 1 197 ? 3.859 -14.827 -20.100 1.00 88.44 197 ALA A N 1
ATOM 1458 C CA . ALA A 1 197 ? 2.967 -15.939 -19.768 1.00 88.44 197 ALA A CA 1
ATOM 1459 C C . ALA A 1 197 ? 1.600 -15.430 -19.280 1.00 88.44 197 ALA A C 1
ATOM 1461 O O . ALA A 1 197 ? 1.548 -14.521 -18.458 1.00 88.44 197 ALA A O 1
ATOM 1462 N N . SER A 1 198 ? 0.510 -16.032 -19.764 1.00 85.25 198 SER A N 1
ATOM 1463 C CA . SER A 1 198 ? -0.867 -15.595 -19.497 1.00 85.25 198 SER A CA 1
ATOM 1464 C C . SER A 1 198 ? -1.285 -15.711 -18.030 1.00 85.25 198 SER A C 1
ATOM 1466 O O . SER A 1 198 ? -0.935 -16.683 -17.362 1.00 85.25 198 SER A O 1
ATOM 1468 N N . GLY A 1 199 ? -2.155 -14.802 -17.578 1.00 79.69 199 GLY A N 1
ATOM 1469 C CA . GLY A 1 199 ? -2.807 -14.901 -16.266 1.00 79.69 199 GLY A CA 1
ATOM 1470 C C . GLY A 1 199 ? -1.917 -14.514 -15.084 1.00 79.69 199 GLY A C 1
ATOM 1471 O O . GLY A 1 199 ? -2.268 -14.788 -13.936 1.00 79.69 199 GLY A O 1
ATOM 1472 N N . LEU A 1 200 ? -0.786 -13.864 -15.352 1.00 83.50 200 LEU A N 1
ATOM 1473 C CA . LEU A 1 200 ? 0.166 -13.422 -14.342 1.00 83.50 200 LEU A CA 1
ATOM 1474 C C . LEU A 1 200 ? 0.318 -11.900 -14.356 1.00 83.50 200 LEU A C 1
ATOM 1476 O O . LEU A 1 200 ? 0.182 -11.241 -15.393 1.00 83.50 200 LEU A O 1
ATOM 1480 N N . VAL A 1 201 ? 0.633 -11.363 -13.180 1.00 83.94 201 VAL A N 1
ATOM 1481 C CA . VAL A 1 201 ? 1.071 -9.979 -13.005 1.00 83.94 201 VAL A CA 1
ATOM 1482 C C . VAL A 1 201 ? 2.594 -9.983 -12.929 1.00 83.94 201 VAL A C 1
ATOM 1484 O O . VAL A 1 201 ? 3.199 -10.780 -12.205 1.00 83.94 201 VAL A O 1
ATOM 1487 N N . PHE A 1 202 ? 3.207 -9.093 -13.692 1.00 87.38 202 PHE A N 1
ATOM 1488 C CA . PHE A 1 202 ? 4.643 -8.926 -13.780 1.00 87.38 202 PHE A CA 1
ATOM 1489 C C . PHE A 1 202 ? 5.039 -7.567 -13.240 1.00 87.38 202 PHE A C 1
ATOM 1491 O O . PHE A 1 202 ? 4.294 -6.590 -13.293 1.00 87.38 202 PHE A O 1
ATOM 1498 N N . VAL A 1 203 ? 6.253 -7.531 -12.732 1.00 89.31 203 VAL A N 1
ATOM 1499 C CA . VAL A 1 203 ? 6.896 -6.352 -12.198 1.00 89.31 203 VAL A CA 1
ATOM 1500 C C . VAL A 1 203 ? 8.134 -6.111 -13.033 1.00 89.31 203 VAL A C 1
ATOM 1502 O O . VAL A 1 203 ? 8.859 -7.058 -13.321 1.00 89.31 203 VAL A O 1
ATOM 1505 N N . TYR A 1 204 ? 8.395 -4.878 -13.435 1.00 91.25 204 TYR A N 1
ATOM 1506 C CA . TYR A 1 204 ? 9.557 -4.573 -14.253 1.00 91.25 204 TYR A CA 1
ATOM 1507 C C . TYR A 1 204 ? 10.283 -3.325 -13.775 1.00 91.25 204 TYR A C 1
ATOM 1509 O O . TYR A 1 204 ? 9.715 -2.442 -13.133 1.00 91.25 204 TYR A O 1
ATOM 1517 N N . TYR A 1 205 ? 11.571 -3.278 -14.085 1.00 91.94 205 TYR A N 1
ATOM 1518 C CA . TYR A 1 205 ? 12.397 -2.091 -13.945 1.00 91.94 205 TYR A CA 1
ATOM 1519 C C . TYR A 1 205 ? 13.450 -2.072 -15.049 1.00 91.94 205 TYR A C 1
ATOM 1521 O O . TYR A 1 205 ? 13.810 -3.109 -15.618 1.00 91.94 205 TYR A O 1
ATOM 1529 N N . PHE A 1 206 ? 13.963 -0.882 -15.327 1.00 92.69 206 PHE A N 1
ATOM 1530 C CA . PHE A 1 206 ? 15.043 -0.680 -16.274 1.00 92.69 206 PHE A CA 1
ATOM 1531 C C . PHE A 1 206 ? 16.351 -0.471 -15.529 1.00 92.69 206 PHE A C 1
ATOM 1533 O O . PHE A 1 206 ? 16.391 0.133 -14.454 1.00 92.69 206 PHE A O 1
ATOM 1540 N N . ALA A 1 207 ? 17.433 -0.989 -16.092 1.00 91.56 207 ALA A N 1
ATOM 1541 C CA . ALA A 1 207 ? 18.763 -0.863 -15.529 1.00 91.56 207 ALA A CA 1
ATOM 1542 C C . ALA A 1 207 ? 19.760 -0.499 -16.622 1.00 91.56 207 ALA A C 1
ATOM 1544 O O . ALA A 1 207 ? 19.707 -1.031 -17.723 1.00 91.56 207 ALA A O 1
ATOM 1545 N N . LEU A 1 208 ? 20.696 0.391 -16.327 1.00 90.06 208 LEU A N 1
ATOM 1546 C CA . LEU A 1 208 ? 21.759 0.756 -17.254 1.00 90.06 208 LEU A CA 1
ATOM 1547 C C . LEU A 1 208 ? 23.080 0.849 -16.503 1.00 90.06 208 LEU A C 1
ATOM 1549 O O . LEU A 1 208 ? 23.139 1.353 -15.380 1.00 90.06 208 LEU A O 1
ATOM 1553 N N . ASN A 1 209 ? 24.143 0.346 -17.122 1.00 86.88 209 ASN A N 1
ATOM 1554 C CA . ASN A 1 209 ? 25.482 0.414 -16.561 1.00 86.88 209 ASN A CA 1
ATOM 1555 C C . ASN A 1 209 ? 26.192 1.685 -17.044 1.00 86.88 209 ASN A C 1
ATOM 1557 O O . ASN A 1 209 ? 26.540 1.808 -18.220 1.00 86.88 209 ASN A O 1
ATOM 1561 N N . SER A 1 210 ? 26.425 2.613 -16.122 1.00 82.25 210 SER A N 1
ATOM 1562 C CA . SER A 1 210 ? 27.220 3.816 -16.348 1.00 82.25 210 SER A CA 1
ATOM 1563 C C . SER A 1 210 ? 28.559 3.665 -15.635 1.00 82.25 210 SER A C 1
ATOM 1565 O O . SER A 1 210 ? 28.614 3.710 -14.406 1.00 82.25 210 SER A O 1
ATOM 1567 N N . SER A 1 211 ? 29.647 3.505 -16.393 1.00 77.81 211 SER A N 1
ATOM 1568 C CA . SER A 1 211 ? 31.021 3.469 -15.861 1.00 77.81 211 SER A CA 1
ATOM 1569 C C . SER A 1 211 ? 31.236 2.454 -14.723 1.00 77.81 211 SER A C 1
ATOM 1571 O O . SER A 1 211 ? 31.937 2.737 -13.755 1.00 77.81 211 SER A O 1
ATOM 1573 N N . GLY A 1 212 ? 30.607 1.277 -14.812 1.00 78.19 212 GLY A N 1
ATOM 1574 C CA . GLY A 1 212 ? 30.723 0.204 -13.818 1.00 78.19 212 GLY A CA 1
ATOM 1575 C C . GLY A 1 212 ? 29.692 0.259 -12.686 1.00 78.19 212 GLY A C 1
ATOM 1576 O O . GLY A 1 212 ? 29.661 -0.650 -11.860 1.00 78.19 212 GLY A O 1
ATOM 1577 N N . THR A 1 213 ? 28.827 1.278 -12.650 1.00 82.31 213 THR A N 1
ATOM 1578 C CA . THR A 1 213 ? 27.737 1.392 -11.672 1.00 82.31 213 THR A CA 1
ATOM 1579 C C . THR A 1 213 ? 26.383 1.216 -12.351 1.00 82.31 213 THR A C 1
ATOM 1581 O O . THR A 1 213 ? 26.064 1.895 -13.327 1.00 82.31 213 THR A O 1
ATOM 1584 N N . TRP A 1 214 ? 25.558 0.321 -11.806 1.00 85.62 214 TRP A N 1
ATOM 1585 C CA . TRP A 1 214 ? 24.197 0.099 -12.286 1.00 85.62 214 TRP A CA 1
ATOM 1586 C C . TRP A 1 214 ? 23.238 1.150 -11.736 1.00 85.62 214 TRP A C 1
ATOM 1588 O O . TRP A 1 214 ? 22.986 1.208 -10.534 1.00 85.62 214 TRP A O 1
ATOM 15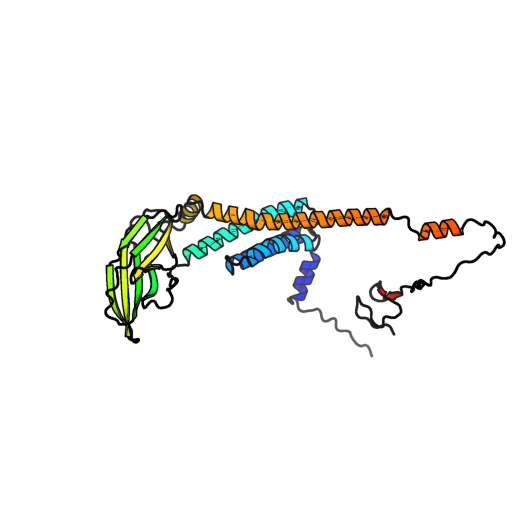98 N N . ILE A 1 215 ? 22.662 1.936 -12.637 1.00 86.31 215 ILE A N 1
ATOM 1599 C CA . ILE A 1 215 ? 21.558 2.850 -12.356 1.00 86.31 215 ILE A CA 1
ATOM 1600 C C . ILE A 1 215 ? 20.270 2.089 -12.657 1.00 86.31 215 ILE A C 1
ATOM 1602 O O . ILE A 1 215 ? 20.138 1.517 -13.738 1.00 86.31 215 ILE A O 1
ATOM 1606 N N . LYS A 1 216 ? 19.335 2.055 -11.707 1.00 88.25 216 LYS A N 1
ATOM 1607 C CA . LYS A 1 216 ? 18.056 1.342 -11.838 1.00 88.25 216 LYS A CA 1
ATOM 1608 C C . LYS A 1 216 ? 16.904 2.320 -11.705 1.00 88.25 216 LYS A C 1
ATOM 1610 O O . LYS A 1 216 ? 16.995 3.248 -10.906 1.00 88.25 216 LYS A O 1
ATOM 1615 N N . THR A 1 217 ? 15.829 2.108 -12.451 1.00 86.25 217 THR A N 1
ATOM 1616 C CA . THR A 1 217 ? 14.585 2.855 -12.261 1.00 86.25 217 THR A CA 1
ATOM 1617 C C . THR A 1 217 ? 13.810 2.362 -11.045 1.00 86.25 217 THR A C 1
ATOM 1619 O O . THR A 1 217 ? 14.111 1.308 -10.478 1.00 86.25 217 THR A O 1
ATOM 1622 N N . SER A 1 218 ? 12.775 3.115 -10.662 1.00 81.69 218 SER A N 1
ATOM 1623 C CA . SER A 1 218 ? 11.717 2.556 -9.827 1.00 81.69 218 SER A CA 1
ATOM 1624 C C . SER A 1 218 ? 11.029 1.383 -10.536 1.00 81.69 218 SER A C 1
ATOM 1626 O O . SER A 1 218 ? 11.187 1.155 -11.741 1.00 81.69 218 SER A O 1
ATOM 1628 N N . VAL A 1 219 ? 10.309 0.607 -9.742 1.00 81.56 219 VAL A N 1
ATOM 1629 C CA . VAL A 1 219 ? 9.628 -0.603 -10.172 1.00 81.56 219 VAL A CA 1
ATOM 1630 C C . VAL A 1 219 ? 8.204 -0.254 -10.622 1.00 81.56 219 VAL A C 1
ATOM 1632 O O . VAL A 1 219 ? 7.506 0.462 -9.909 1.00 81.56 219 VAL A O 1
ATOM 1635 N N . SER A 1 220 ? 7.769 -0.772 -11.772 1.00 81.31 220 SER A N 1
ATOM 1636 C CA . SER A 1 220 ? 6.402 -0.635 -12.309 1.00 81.31 220 SER A CA 1
ATOM 1637 C C . SER A 1 220 ? 5.811 -2.015 -12.639 1.00 81.31 220 SER A C 1
ATOM 1639 O O . SER A 1 220 ? 6.482 -3.036 -12.468 1.00 81.31 220 SER A O 1
ATOM 1641 N N . THR A 1 221 ? 4.540 -2.083 -13.050 1.00 80.81 221 THR A N 1
ATOM 1642 C CA . THR A 1 221 ? 3.821 -3.346 -13.268 1.00 80.81 221 THR A CA 1
ATOM 1643 C C . THR A 1 221 ? 3.210 -3.467 -14.664 1.00 80.81 221 THR A C 1
ATOM 1645 O O . THR A 1 221 ? 2.796 -2.489 -15.284 1.00 80.81 221 THR A O 1
ATOM 1648 N N . ALA A 1 222 ? 3.181 -4.700 -15.166 1.00 75.81 222 ALA A N 1
ATOM 1649 C CA . ALA A 1 222 ? 2.554 -5.103 -16.420 1.00 75.81 222 ALA A CA 1
ATOM 1650 C C . ALA A 1 222 ? 1.666 -6.321 -16.144 1.00 75.81 222 ALA A C 1
ATOM 1652 O O . ALA A 1 222 ? 2.052 -7.201 -15.373 1.00 75.81 222 ALA A O 1
ATOM 1653 N N . SER A 1 223 ? 0.491 -6.419 -16.763 1.00 74.75 223 SER A N 1
ATOM 1654 C CA . SER A 1 223 ? -0.431 -7.531 -16.502 1.00 74.75 223 SER A CA 1
ATOM 1655 C C . SER A 1 223 ? -0.794 -8.292 -17.771 1.00 74.75 223 SER A C 1
ATOM 1657 O O . SER A 1 223 ? -1.203 -7.714 -18.770 1.00 74.75 223 SER A O 1
ATOM 1659 N N . THR A 1 224 ? -0.730 -9.620 -17.713 1.00 74.75 224 THR A N 1
ATOM 1660 C CA . THR A 1 224 ? -1.348 -10.503 -18.726 1.00 74.75 224 THR A CA 1
ATOM 1661 C C . THR A 1 224 ? -2.667 -11.111 -18.248 1.00 74.75 224 THR A C 1
ATOM 1663 O O . THR A 1 224 ? -3.251 -11.988 -18.893 1.00 74.75 224 THR A O 1
ATOM 1666 N N . ALA A 1 225 ? -3.094 -10.732 -17.046 1.00 64.56 225 ALA A N 1
ATOM 1667 C CA . ALA A 1 225 ? -4.347 -11.163 -16.474 1.00 64.56 225 ALA A CA 1
ATOM 1668 C C . ALA A 1 225 ? -5.445 -10.165 -16.862 1.00 64.56 225 ALA A C 1
ATOM 1670 O O . ALA A 1 225 ? -5.266 -8.948 -16.780 1.00 64.56 225 ALA A O 1
ATOM 1671 N N . THR A 1 226 ? -6.592 -10.697 -17.281 1.00 64.44 226 THR A N 1
ATOM 1672 C CA . THR A 1 226 ? -7.823 -9.920 -17.467 1.00 64.44 226 THR A CA 1
ATOM 1673 C C . THR A 1 226 ? -8.315 -9.376 -16.122 1.00 64.44 226 THR A C 1
ATOM 1675 O O . THR A 1 226 ? -8.069 -10.033 -15.114 1.00 64.44 226 THR A O 1
ATOM 1678 N N . PRO A 1 227 ? -9.072 -8.263 -16.066 1.00 61.66 227 PRO A N 1
ATOM 1679 C CA . PRO A 1 227 ? -9.568 -7.689 -14.807 1.00 61.66 227 PRO A CA 1
ATOM 1680 C C . PRO A 1 227 ? -10.336 -8.660 -13.886 1.00 61.66 227 PRO A C 1
ATOM 1682 O O . PRO A 1 227 ? -10.394 -8.456 -12.677 1.00 61.66 227 PRO A O 1
ATOM 1685 N N . SER A 1 228 ? -10.937 -9.720 -14.436 1.00 58.97 228 SER A N 1
ATOM 1686 C CA . SER A 1 228 ? -11.612 -10.769 -13.660 1.00 58.97 228 SER A CA 1
ATOM 1687 C C . SER A 1 228 ? -10.662 -11.876 -13.185 1.00 58.97 228 SER A C 1
ATOM 1689 O O . SER A 1 228 ? -10.877 -12.452 -12.119 1.00 58.97 228 SER A O 1
ATOM 1691 N N . SER A 1 229 ? -9.593 -12.166 -13.933 1.00 60.19 229 SER A N 1
ATOM 1692 C CA . SER A 1 229 ? -8.567 -13.144 -13.551 1.00 60.19 229 SER A CA 1
ATOM 1693 C C . SER A 1 229 ? -7.413 -12.538 -12.751 1.00 60.19 229 SER A C 1
ATOM 1695 O O . SER A 1 229 ? -6.676 -13.278 -12.108 1.00 60.19 229 SER A O 1
ATOM 1697 N N . THR A 1 230 ? -7.268 -11.213 -12.724 1.00 56.66 230 THR A N 1
ATOM 1698 C CA . THR A 1 230 ? -6.273 -10.482 -11.927 1.00 56.66 230 THR A CA 1
ATOM 1699 C C . THR A 1 230 ? -6.543 -10.581 -10.441 1.00 56.66 230 THR A C 1
ATOM 1701 O O . THR A 1 230 ? -5.602 -10.809 -9.694 1.00 56.66 230 THR A O 1
ATOM 1704 N N . PHE A 1 231 ? -7.799 -10.465 -9.995 1.00 58.28 231 PHE A N 1
ATOM 1705 C CA . PHE A 1 231 ? -8.137 -10.657 -8.580 1.00 58.28 231 PHE A CA 1
ATOM 1706 C C . PHE A 1 231 ? -7.778 -12.073 -8.123 1.00 58.28 231 PHE A C 1
ATOM 1708 O O . PHE A 1 231 ? -7.176 -12.257 -7.070 1.00 58.28 231 PHE A O 1
ATOM 1715 N N . VAL A 1 232 ? -8.073 -13.074 -8.959 1.00 57.91 232 VAL A N 1
ATOM 1716 C CA . VAL A 1 232 ? -7.688 -14.469 -8.706 1.00 57.91 232 VAL A CA 1
ATOM 1717 C C . VAL A 1 232 ? -6.167 -14.626 -8.734 1.00 57.91 232 VAL A C 1
ATOM 1719 O O . VAL A 1 232 ? -5.622 -15.284 -7.858 1.00 57.91 232 VAL A O 1
ATOM 1722 N N . SER A 1 233 ? -5.474 -13.976 -9.672 1.00 57.84 233 SER A N 1
ATOM 1723 C CA . SER A 1 233 ? -4.011 -13.997 -9.781 1.00 57.84 233 SER A CA 1
ATOM 1724 C C . SER A 1 233 ? -3.336 -13.351 -8.564 1.00 57.84 233 SER A C 1
ATOM 1726 O O . SER A 1 233 ? -2.425 -13.939 -7.995 1.00 57.84 233 SER A O 1
ATOM 1728 N N . LEU A 1 234 ? -3.838 -12.209 -8.088 1.00 62.47 234 LEU A N 1
ATOM 1729 C CA . LEU A 1 234 ? -3.371 -11.496 -6.892 1.00 62.47 234 LEU A CA 1
ATOM 1730 C C . LEU A 1 234 ? -3.717 -12.219 -5.578 1.00 62.47 234 LEU A C 1
ATOM 1732 O O . LEU A 1 234 ? -2.947 -12.178 -4.620 1.00 62.47 234 LEU A O 1
ATOM 1736 N N . MET A 1 235 ? -4.867 -12.896 -5.524 1.00 59.41 235 MET A N 1
ATOM 1737 C CA . MET A 1 235 ? -5.199 -13.816 -4.433 1.00 59.41 235 MET A CA 1
ATOM 1738 C C . MET A 1 235 ? -4.245 -15.014 -4.440 1.00 59.41 235 MET A C 1
ATOM 1740 O O . MET A 1 235 ? -3.726 -15.405 -3.398 1.00 59.41 235 MET A O 1
ATOM 1744 N N . SER A 1 236 ? -3.976 -15.578 -5.622 1.00 55.06 236 SER A N 1
ATOM 1745 C CA . SER A 1 236 ? -3.119 -16.755 -5.788 1.00 55.06 236 SER A CA 1
ATOM 1746 C C . SER A 1 236 ? -1.631 -16.456 -5.623 1.00 55.06 236 SER A C 1
ATOM 1748 O O . SER A 1 236 ? -0.878 -17.335 -5.218 1.00 55.06 236 SER A O 1
ATOM 1750 N N . SER A 1 237 ? -1.206 -15.215 -5.876 1.00 59.50 237 SER A N 1
ATOM 1751 C CA . SER A 1 237 ? 0.169 -14.763 -5.665 1.00 59.50 237 SER A CA 1
ATOM 1752 C C . SER A 1 237 ? 0.506 -14.605 -4.185 1.00 59.50 237 SER A C 1
ATOM 1754 O O . SER A 1 237 ? 1.644 -14.297 -3.849 1.00 59.50 237 SER A O 1
ATOM 1756 N N . GLY A 1 238 ? -0.478 -14.782 -3.296 1.00 65.31 238 GLY A N 1
ATOM 1757 C CA . GLY A 1 238 ? -0.305 -14.627 -1.862 1.00 65.31 238 GLY A CA 1
ATOM 1758 C C . GLY A 1 238 ? -0.113 -13.179 -1.426 1.00 65.31 238 GLY A C 1
ATOM 1759 O O . GLY A 1 238 ? -0.042 -12.948 -0.228 1.00 65.31 238 GLY A O 1
ATOM 1760 N N . ILE A 1 239 ? -0.081 -12.202 -2.340 1.00 69.44 239 ILE A N 1
ATOM 1761 C CA . ILE A 1 239 ? 0.161 -10.797 -1.990 1.00 69.44 239 ILE A CA 1
ATOM 1762 C C . ILE A 1 239 ? -1.032 -10.209 -1.268 1.00 69.44 239 ILE A C 1
ATOM 1764 O O . ILE A 1 239 ? -0.841 -9.687 -0.178 1.00 69.44 239 ILE A O 1
ATOM 1768 N N . ILE A 1 240 ? -2.245 -10.370 -1.812 1.00 72.69 240 ILE A N 1
ATOM 1769 C CA . ILE A 1 240 ? -3.468 -9.934 -1.121 1.00 72.69 240 ILE A CA 1
ATOM 1770 C C . ILE A 1 240 ? -3.552 -10.613 0.241 1.00 72.69 240 ILE A C 1
ATOM 1772 O O . ILE A 1 240 ? -3.790 -9.959 1.243 1.00 72.69 240 ILE A O 1
ATOM 1776 N N . ILE A 1 241 ? -3.276 -11.918 0.305 1.00 76.75 241 ILE A N 1
ATOM 1777 C CA . ILE A 1 241 ? -3.313 -12.654 1.571 1.00 76.75 241 ILE A CA 1
ATOM 1778 C C . ILE A 1 241 ? -2.257 -12.108 2.537 1.00 76.75 241 ILE A C 1
ATOM 1780 O O . ILE A 1 241 ? -2.564 -11.883 3.701 1.00 76.75 241 ILE A O 1
ATOM 1784 N N . SER A 1 242 ? -1.030 -11.863 2.079 1.00 79.62 242 SER A N 1
ATOM 1785 C CA . SER A 1 242 ? 0.059 -11.351 2.912 1.00 79.62 242 SER A CA 1
ATOM 1786 C C . SER A 1 242 ? -0.191 -9.922 3.388 1.00 79.62 242 SER A C 1
ATOM 1788 O O . SER A 1 242 ? 0.096 -9.627 4.545 1.00 79.62 242 SER A O 1
ATOM 1790 N N . ASP A 1 243 ? -0.775 -9.068 2.547 1.00 81.44 243 ASP A N 1
ATOM 1791 C CA . ASP A 1 243 ? -1.082 -7.675 2.863 1.00 81.44 243 ASP A CA 1
ATOM 1792 C C . ASP A 1 243 ? -2.304 -7.578 3.781 1.00 81.44 243 ASP A C 1
ATOM 1794 O O . ASP A 1 243 ? -2.249 -6.922 4.820 1.00 81.44 243 ASP A O 1
ATOM 1798 N N . SER A 1 244 ? -3.360 -8.345 3.500 1.00 83.69 244 SER A N 1
ATOM 1799 C CA . SER A 1 244 ? -4.502 -8.540 4.395 1.00 83.69 244 SER A CA 1
ATOM 1800 C C . SER A 1 244 ? -4.076 -9.058 5.762 1.00 83.69 244 SER A C 1
ATOM 1802 O O . SER A 1 244 ? -4.469 -8.503 6.787 1.00 83.69 244 SER A O 1
ATOM 1804 N N . VAL A 1 245 ? -3.274 -10.127 5.808 1.00 87.12 245 VAL A N 1
ATOM 1805 C CA . VAL A 1 245 ? -2.796 -10.724 7.063 1.00 87.12 245 VAL A CA 1
ATOM 1806 C C . VAL A 1 245 ? -1.869 -9.753 7.784 1.00 87.12 245 VAL A C 1
ATOM 1808 O O . VAL A 1 245 ? -2.015 -9.565 8.989 1.00 87.12 245 VAL A O 1
ATOM 1811 N N . GLY A 1 246 ? -0.965 -9.089 7.064 1.00 87.75 246 GLY A N 1
ATOM 1812 C CA . GLY A 1 246 ? -0.085 -8.056 7.601 1.00 87.75 246 GLY A CA 1
ATOM 1813 C C . GLY A 1 246 ? -0.879 -6.909 8.218 1.00 87.75 246 GLY A C 1
ATOM 1814 O O . GLY A 1 246 ? -0.689 -6.592 9.390 1.00 87.75 246 GLY A O 1
ATOM 1815 N N . THR A 1 247 ? -1.838 -6.353 7.481 1.00 88.25 247 THR A N 1
ATOM 1816 C CA . THR A 1 247 ? -2.753 -5.303 7.944 1.00 88.25 247 THR A CA 1
ATOM 1817 C C . THR A 1 247 ? -3.548 -5.767 9.159 1.00 88.25 247 THR A C 1
ATOM 1819 O O . THR A 1 247 ? -3.631 -5.048 10.157 1.00 88.25 247 THR A O 1
ATOM 1822 N N . PHE A 1 248 ? -4.090 -6.985 9.127 1.00 89.00 248 PHE A N 1
ATOM 1823 C CA . PHE A 1 248 ? -4.852 -7.550 10.235 1.00 89.00 248 PHE A CA 1
ATOM 1824 C C . PHE A 1 248 ? -3.991 -7.714 11.491 1.00 89.00 248 PHE A C 1
ATOM 1826 O O . PHE A 1 248 ? -4.444 -7.390 12.586 1.00 89.00 248 PHE A O 1
ATOM 1833 N N . ILE A 1 249 ? -2.744 -8.169 11.351 1.00 91.31 249 ILE A N 1
ATOM 1834 C CA . ILE A 1 249 ? -1.796 -8.304 12.460 1.00 91.31 249 ILE A CA 1
ATOM 1835 C C . ILE A 1 249 ? -1.405 -6.924 12.989 1.00 91.31 249 ILE A C 1
ATOM 1837 O O . ILE A 1 249 ? -1.559 -6.675 14.181 1.00 91.31 249 ILE A O 1
ATOM 1841 N N . PHE A 1 250 ? -0.943 -6.008 12.136 1.00 91.00 250 PHE A N 1
ATOM 1842 C CA . PHE A 1 250 ? -0.484 -4.685 12.561 1.00 91.00 250 PHE A CA 1
ATOM 1843 C C . PHE A 1 250 ? -1.616 -3.870 13.191 1.00 91.00 250 PHE A C 1
ATOM 1845 O O . PHE A 1 250 ? -1.537 -3.502 14.365 1.00 91.00 250 PHE A O 1
ATOM 1852 N N . VAL A 1 251 ? -2.701 -3.627 12.451 1.00 92.69 251 VAL A N 1
ATOM 1853 C CA . VAL A 1 251 ? -3.845 -2.843 12.942 1.00 92.69 251 VAL A CA 1
ATOM 1854 C C . VAL A 1 251 ? -4.537 -3.573 14.092 1.00 92.69 251 VAL A C 1
ATOM 1856 O O . VAL A 1 251 ? -4.945 -2.939 15.066 1.00 92.69 251 VAL A O 1
ATOM 1859 N N . GLY A 1 252 ? -4.628 -4.904 14.028 1.00 93.50 252 GLY A N 1
ATOM 1860 C CA . GLY A 1 252 ? -5.222 -5.723 15.078 1.00 93.50 252 GLY A CA 1
ATOM 1861 C C . GLY A 1 252 ? -4.449 -5.655 16.389 1.00 93.50 252 GLY A C 1
ATOM 1862 O O . GLY A 1 252 ? -5.065 -5.422 17.427 1.00 93.50 252 GLY A O 1
ATOM 1863 N N . ILE A 1 253 ? -3.119 -5.782 16.370 1.00 95.44 253 ILE A N 1
ATOM 1864 C CA . ILE A 1 253 ? -2.283 -5.657 17.574 1.00 95.44 253 ILE A CA 1
ATOM 1865 C C . ILE A 1 253 ? -2.503 -4.296 18.231 1.00 95.44 253 ILE A C 1
ATOM 1867 O O . ILE A 1 253 ? -2.724 -4.237 19.441 1.00 95.44 253 ILE A O 1
ATOM 1871 N N . PHE A 1 254 ? -2.513 -3.207 17.458 1.00 95.44 254 PHE A N 1
ATOM 1872 C CA . PHE A 1 254 ? -2.777 -1.880 18.015 1.00 95.44 254 PHE A CA 1
ATOM 1873 C C . PHE A 1 254 ? -4.206 -1.747 18.544 1.00 95.44 254 PHE A C 1
ATOM 1875 O O . PHE A 1 254 ? -4.402 -1.257 19.656 1.00 95.44 254 PHE A O 1
ATOM 1882 N N . TYR A 1 255 ? -5.206 -2.224 17.801 1.00 95.31 255 TYR A N 1
ATOM 1883 C CA . TYR A 1 255 ? -6.605 -2.184 18.225 1.00 95.31 255 TYR A CA 1
ATOM 1884 C C . TYR A 1 255 ? -6.820 -2.945 19.537 1.00 95.31 255 TYR A C 1
ATOM 1886 O O . TYR A 1 255 ? -7.339 -2.397 20.513 1.00 95.31 255 TYR A O 1
ATOM 1894 N N . PHE A 1 256 ? -6.383 -4.203 19.599 1.00 94.69 256 PHE A N 1
ATOM 1895 C CA . PHE A 1 256 ? -6.509 -5.023 20.799 1.00 94.69 256 PHE A CA 1
ATOM 1896 C C . PHE A 1 256 ? -5.601 -4.534 21.928 1.00 94.69 256 PHE A C 1
ATOM 1898 O O . PHE A 1 256 ? -6.001 -4.624 23.086 1.00 94.69 256 PHE A O 1
ATOM 1905 N N . GLY A 1 257 ? -4.446 -3.943 21.618 1.00 96.06 257 GLY A N 1
ATOM 1906 C CA . GLY A 1 257 ? -3.591 -3.249 22.579 1.00 96.06 257 GLY A CA 1
ATOM 1907 C C . GLY A 1 257 ? -4.309 -2.076 23.250 1.00 96.06 257 GLY A C 1
ATOM 1908 O O . GLY A 1 257 ? -4.320 -1.984 24.477 1.00 96.06 257 GLY A O 1
ATOM 1909 N N . ILE A 1 258 ? -4.999 -1.233 22.475 1.00 95.75 258 ILE A N 1
ATOM 1910 C CA . ILE A 1 258 ? -5.829 -0.135 22.998 1.00 95.75 258 ILE A CA 1
ATOM 1911 C C . ILE A 1 258 ? -6.953 -0.686 23.878 1.00 95.75 258 ILE A C 1
ATOM 1913 O O . ILE A 1 258 ? -7.150 -0.210 24.999 1.00 95.75 258 ILE A O 1
ATOM 1917 N N . VAL A 1 259 ? -7.668 -1.715 23.411 1.00 94.69 259 VAL A N 1
ATOM 1918 C CA . VAL A 1 259 ? -8.718 -2.370 24.205 1.00 94.69 259 VAL A CA 1
ATOM 1919 C C . VAL A 1 259 ? -8.135 -2.926 25.507 1.00 94.69 259 VAL A C 1
ATOM 1921 O O . VAL A 1 259 ? -8.730 -2.739 26.567 1.00 94.69 259 VAL A O 1
ATOM 1924 N N 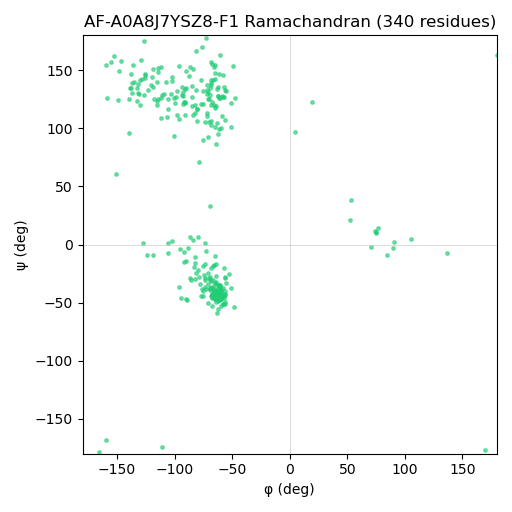. PHE A 1 260 ? -6.966 -3.561 25.465 1.00 96.00 260 PHE A N 1
ATOM 1925 C CA . PHE A 1 260 ? -6.297 -4.131 26.630 1.00 96.00 260 PHE A CA 1
ATOM 1926 C C . PHE A 1 260 ? -5.893 -3.057 27.647 1.00 96.00 260 PHE A C 1
ATOM 1928 O O . PHE A 1 260 ? -6.259 -3.161 28.819 1.00 96.00 260 PHE A O 1
ATOM 1935 N N . VAL A 1 261 ? -5.233 -1.977 27.215 1.00 96.50 261 VAL A N 1
ATOM 1936 C CA . VAL A 1 261 ? -4.892 -0.840 28.090 1.00 96.50 261 VAL A CA 1
ATOM 1937 C C . VAL A 1 261 ? -6.157 -0.222 28.685 1.00 96.50 261 VAL A C 1
ATOM 1939 O O . VAL A 1 261 ? -6.219 0.041 29.888 1.00 96.50 261 VAL A O 1
ATOM 1942 N N . PHE A 1 262 ? -7.210 -0.057 27.884 1.00 94.81 262 PHE A N 1
ATOM 1943 C CA . PHE A 1 262 ? -8.500 0.427 28.364 1.00 94.81 262 PHE A CA 1
ATOM 1944 C C . PHE A 1 262 ? -9.099 -0.485 29.448 1.00 94.81 262 PHE A C 1
ATOM 1946 O O . PHE A 1 262 ? -9.620 0.000 30.458 1.00 94.81 262 PHE A O 1
ATOM 1953 N N . LEU A 1 263 ? -9.004 -1.808 29.283 1.00 93.94 263 LEU A N 1
ATOM 1954 C CA . LEU A 1 263 ? -9.432 -2.769 30.298 1.00 93.94 263 LEU A CA 1
ATOM 1955 C C . LEU A 1 263 ? -8.618 -2.636 31.586 1.00 93.94 263 LEU A C 1
ATOM 1957 O O . LEU A 1 263 ? -9.217 -2.637 32.663 1.00 93.94 263 LEU A O 1
ATOM 1961 N N . LEU A 1 264 ? -7.297 -2.470 31.493 1.00 95.38 264 LEU A N 1
ATOM 1962 C CA . LEU A 1 264 ? -6.430 -2.261 32.655 1.00 95.38 264 LEU A CA 1
ATOM 1963 C C . LEU A 1 264 ? -6.792 -0.979 33.410 1.00 95.38 264 LEU A C 1
ATOM 1965 O O . LEU A 1 264 ? -6.970 -1.018 34.628 1.00 95.38 264 LEU A O 1
ATOM 1969 N N . ILE A 1 265 ? -6.989 0.137 32.702 1.00 95.25 265 ILE A N 1
ATOM 1970 C CA . ILE A 1 265 ? -7.416 1.411 33.303 1.00 95.25 265 ILE A CA 1
ATOM 1971 C C . ILE A 1 265 ? -8.767 1.237 34.001 1.00 95.25 265 ILE A C 1
ATOM 1973 O O . ILE A 1 265 ? -8.938 1.625 35.158 1.00 95.25 265 ILE A O 1
ATOM 1977 N N . ARG A 1 266 ? -9.729 0.591 33.334 1.00 91.81 266 ARG A N 1
ATOM 1978 C CA . ARG A 1 266 ? -11.060 0.338 33.897 1.00 91.81 266 ARG A CA 1
ATOM 1979 C C . ARG A 1 266 ? -11.001 -0.551 35.140 1.00 91.81 266 ARG A C 1
ATOM 1981 O O . ARG A 1 266 ? -11.743 -0.313 36.093 1.00 91.81 266 ARG A O 1
ATOM 1988 N N . GLN A 1 267 ? -10.156 -1.579 35.142 1.00 93.62 267 GLN A N 1
ATOM 1989 C CA . GLN A 1 267 ? -9.955 -2.439 36.307 1.00 93.62 267 GLN A CA 1
ATOM 1990 C C . GLN A 1 267 ? -9.287 -1.682 37.456 1.00 93.62 267 GLN A C 1
ATOM 1992 O O . GLN A 1 267 ? -9.734 -1.807 38.595 1.00 93.62 267 GLN A O 1
ATOM 1997 N N . ASN A 1 268 ? -8.267 -0.873 37.165 1.00 95.75 268 ASN A N 1
ATOM 1998 C CA . ASN A 1 268 ? -7.577 -0.067 38.165 1.00 95.75 268 ASN A CA 1
ATOM 1999 C C . ASN A 1 268 ? -8.531 0.935 38.830 1.00 95.75 268 ASN A C 1
ATOM 2001 O O . ASN A 1 268 ? -8.588 1.012 40.053 1.00 95.75 268 ASN A O 1
ATOM 2005 N N . ASN A 1 269 ? -9.363 1.624 38.045 1.00 93.25 269 ASN A N 1
ATOM 2006 C CA . ASN A 1 269 ? -10.356 2.557 38.581 1.00 93.25 269 ASN A CA 1
ATOM 2007 C C . ASN A 1 269 ? -11.374 1.841 39.480 1.00 93.25 269 ASN A C 1
ATOM 2009 O O . ASN A 1 269 ? -11.603 2.274 40.601 1.00 93.25 269 ASN A O 1
ATOM 2013 N N . ARG A 1 270 ? -11.869 0.661 39.078 1.00 92.56 270 ARG A N 1
ATOM 2014 C CA . ARG A 1 270 ? -12.738 -0.161 39.944 1.00 92.56 270 ARG A CA 1
ATOM 2015 C C . ARG A 1 270 ? -12.063 -0.582 41.251 1.00 92.56 270 ARG A C 1
ATOM 2017 O O . ARG A 1 270 ? -12.742 -0.709 42.266 1.00 92.56 270 ARG A O 1
ATOM 2024 N N . ARG A 1 271 ? -10.752 -0.850 41.236 1.00 93.19 271 ARG A N 1
ATOM 2025 C CA . ARG A 1 271 ? -9.984 -1.151 42.457 1.00 93.19 271 ARG A CA 1
ATOM 2026 C C . ARG A 1 271 ? -9.869 0.090 43.343 1.00 93.19 271 ARG A C 1
ATOM 2028 O O . ARG A 1 271 ? -10.114 -0.022 44.538 1.00 93.19 271 ARG A O 1
ATOM 2035 N N . LYS A 1 272 ? -9.576 1.260 42.766 1.00 92.50 272 LYS A N 1
ATOM 2036 C CA . LYS A 1 272 ? -9.533 2.541 43.490 1.00 92.50 272 LYS A CA 1
ATOM 2037 C C . LYS A 1 272 ? -10.876 2.875 44.138 1.00 92.50 272 LYS A C 1
ATOM 2039 O O . LYS A 1 272 ? -10.894 3.179 45.324 1.00 92.50 272 LYS A O 1
ATOM 2044 N N . ASP A 1 273 ? -11.986 2.721 43.419 1.00 92.06 273 ASP A N 1
ATOM 2045 C CA . ASP A 1 273 ? -13.329 2.983 43.955 1.00 92.06 273 ASP A CA 1
ATOM 2046 C C . ASP A 1 273 ? -13.652 2.072 45.148 1.00 92.06 273 ASP A C 1
ATOM 2048 O O . ASP A 1 273 ? -14.193 2.520 46.155 1.00 92.06 273 ASP A O 1
ATOM 2052 N N . ARG A 1 274 ? -13.258 0.792 45.079 1.00 92.38 274 ARG A N 1
ATOM 2053 C CA . ARG A 1 274 ? -13.410 -0.153 46.200 1.00 92.38 274 ARG A CA 1
ATOM 2054 C C . ARG A 1 274 ? -12.556 0.235 47.405 1.00 92.38 274 ARG A C 1
ATOM 2056 O O . ARG A 1 274 ? -13.038 0.147 48.527 1.00 92.38 274 ARG A O 1
ATOM 2063 N N . LEU A 1 275 ? -11.319 0.682 47.186 1.00 91.06 275 LEU A N 1
ATOM 2064 C CA . LEU A 1 275 ? -10.437 1.144 48.263 1.00 91.06 275 LEU A CA 1
ATOM 2065 C C . LEU A 1 275 ? -10.961 2.427 48.922 1.00 91.06 275 LEU A C 1
ATOM 2067 O O . LEU A 1 275 ? -10.895 2.558 50.140 1.00 91.06 275 LEU A O 1
ATOM 2071 N N . LEU A 1 276 ? -11.515 3.352 48.135 1.00 89.56 276 LEU A N 1
ATOM 2072 C CA . LEU A 1 276 ? -12.151 4.564 48.651 1.00 89.56 276 LEU A CA 1
ATOM 2073 C C . LEU A 1 276 ? -13.437 4.248 49.425 1.00 89.56 276 LEU A C 1
ATOM 2075 O O . LEU A 1 276 ? -13.675 4.864 50.457 1.00 89.56 276 LEU A O 1
ATOM 2079 N N . ALA A 1 277 ? -14.219 3.258 48.984 1.00 90.12 277 ALA A N 1
ATOM 2080 C CA . ALA A 1 277 ? -15.409 2.797 49.699 1.00 90.12 277 ALA A CA 1
ATOM 2081 C C . ALA A 1 277 ? -15.089 2.047 51.009 1.00 90.12 277 ALA A C 1
ATOM 2083 O O . ALA A 1 277 ? -15.896 2.071 51.933 1.00 90.12 277 ALA A O 1
ATOM 2084 N N . MET A 1 278 ? -13.929 1.385 51.099 1.00 86.88 278 MET A N 1
ATOM 2085 C CA . MET A 1 278 ? -13.454 0.717 52.321 1.00 86.88 278 MET A CA 1
ATOM 2086 C C . MET A 1 278 ? -12.775 1.671 53.309 1.00 86.88 278 MET A C 1
ATOM 2088 O O . MET A 1 278 ? -12.580 1.300 54.465 1.00 86.88 278 MET A O 1
ATOM 2092 N N . ARG A 1 279 ? -12.391 2.883 52.884 1.00 84.25 279 ARG A N 1
ATOM 2093 C CA . ARG A 1 279 ? -11.814 3.876 53.794 1.00 84.25 279 ARG A CA 1
ATOM 2094 C C . ARG A 1 279 ? -12.902 4.275 54.803 1.00 84.25 279 ARG A C 1
ATOM 2096 O O . ARG A 1 279 ? -13.933 4.797 54.374 1.00 84.25 279 ARG A O 1
ATOM 2103 N N . PRO A 1 280 ? -12.717 4.031 56.115 1.00 74.62 280 PRO A N 1
ATOM 2104 C CA . PRO A 1 280 ? -13.698 4.430 57.112 1.00 74.62 280 PRO A CA 1
ATOM 2105 C C . PRO A 1 280 ? -13.895 5.936 57.002 1.00 74.62 280 PRO A C 1
ATOM 2107 O O . PRO A 1 280 ? -12.933 6.701 56.954 1.00 74.62 280 PRO A O 1
ATOM 2110 N N . ASN A 1 281 ? -15.152 6.345 56.861 1.00 74.19 281 ASN A N 1
ATOM 2111 C CA . ASN A 1 281 ? -15.516 7.738 56.677 1.00 74.19 281 ASN A CA 1
ATOM 2112 C C . ASN A 1 281 ? -15.205 8.462 58.003 1.00 74.19 281 ASN A C 1
ATOM 2114 O O . ASN A 1 281 ? -15.953 8.267 58.967 1.00 74.19 281 ASN A O 1
ATOM 2118 N N . PRO A 1 282 ? -14.142 9.289 58.100 1.00 65.50 282 PRO A N 1
ATOM 2119 C CA . PRO A 1 282 ? -13.696 9.850 59.383 1.00 65.50 282 PRO A CA 1
ATOM 2120 C C . PRO A 1 282 ? -14.748 10.784 60.002 1.00 65.50 282 PRO A C 1
ATOM 2122 O O . PRO A 1 282 ? -14.718 11.086 61.190 1.00 65.50 282 PRO A O 1
ATOM 2125 N N . MET A 1 283 ? -15.716 11.221 59.193 1.00 61.12 283 MET A N 1
ATOM 2126 C CA . MET A 1 283 ? -16.827 12.071 59.604 1.00 61.12 283 MET A CA 1
ATOM 2127 C C . MET A 1 283 ? -17.940 11.299 60.333 1.00 61.12 283 MET A C 1
ATOM 2129 O O . MET A 1 283 ? -18.599 11.871 61.196 1.00 61.12 283 MET A O 1
ATOM 2133 N N . LYS A 1 284 ? -18.121 9.997 60.052 1.00 60.78 284 LYS A N 1
ATOM 2134 C CA . LYS A 1 284 ? -19.037 9.150 60.836 1.00 60.78 284 LYS A CA 1
ATOM 2135 C C . LYS A 1 284 ? -18.434 8.789 62.192 1.00 60.78 284 LYS A C 1
ATOM 2137 O O . LYS A 1 284 ? -19.126 8.883 63.195 1.00 60.78 284 LYS A O 1
ATOM 2142 N N . GLU A 1 285 ? -17.134 8.501 62.244 1.00 59.97 285 GLU A N 1
ATOM 2143 C CA . GLU A 1 285 ? -16.447 8.229 63.516 1.00 59.97 285 GLU A CA 1
ATOM 2144 C C . GLU A 1 285 ? -16.368 9.463 64.433 1.00 59.97 285 GLU A C 1
ATOM 2146 O O . GLU A 1 285 ? -16.405 9.320 65.654 1.00 59.97 285 GLU A O 1
ATOM 2151 N N . ALA A 1 286 ? -16.301 10.677 63.874 1.00 61.28 286 ALA A N 1
ATOM 2152 C CA . ALA A 1 286 ? -16.361 11.911 64.660 1.00 61.28 286 ALA A CA 1
ATOM 2153 C C . ALA A 1 286 ? -17.755 12.159 65.269 1.00 61.28 286 ALA A C 1
ATOM 2155 O O . ALA A 1 286 ? -17.846 12.553 66.432 1.00 61.28 286 ALA A O 1
ATOM 2156 N N . ASN A 1 287 ? -18.833 11.873 64.530 1.00 61.44 287 ASN A N 1
ATOM 2157 C CA . ASN A 1 287 ? -20.198 12.012 65.045 1.00 61.44 287 ASN A CA 1
ATOM 2158 C C . ASN A 1 287 ? -20.560 10.914 66.058 1.00 61.44 287 ASN A C 1
ATOM 2160 O O . ASN A 1 287 ? -21.156 11.225 67.087 1.00 61.44 287 ASN A O 1
ATOM 2164 N N . ASP A 1 288 ? -20.120 9.669 65.848 1.00 59.84 288 ASP A N 1
ATOM 2165 C CA . ASP A 1 288 ? -20.351 8.582 66.814 1.00 59.84 288 ASP A CA 1
ATOM 2166 C C . ASP A 1 288 ? -19.553 8.773 68.117 1.00 59.84 288 ASP A C 1
ATOM 2168 O O . ASP A 1 288 ? -19.999 8.362 69.190 1.00 59.84 288 ASP A O 1
ATOM 2172 N N . ARG A 1 289 ? -18.398 9.456 68.074 1.00 58.31 289 ARG A N 1
ATOM 2173 C CA . ARG A 1 289 ? -17.652 9.839 69.289 1.00 58.31 289 ARG A CA 1
ATOM 2174 C C . ARG A 1 289 ? -18.215 11.077 69.990 1.00 58.31 289 ARG A C 1
ATOM 2176 O O . ARG A 1 289 ? -17.994 11.221 71.188 1.00 58.31 289 ARG A O 1
ATOM 2183 N N . SER A 1 290 ? -18.965 11.935 69.294 1.00 57.03 290 SER A N 1
ATOM 2184 C CA . SER A 1 290 ? -19.578 13.133 69.888 1.00 57.03 290 SER A CA 1
ATOM 2185 C C . SER A 1 290 ? -20.902 12.856 70.620 1.00 57.03 290 SER A C 1
ATOM 2187 O O . SER A 1 290 ? -21.384 13.731 71.333 1.00 57.03 290 SER A O 1
ATOM 2189 N N . GLY A 1 291 ? -21.489 11.660 70.473 1.00 55.84 291 GLY A N 1
ATOM 2190 C CA . GLY A 1 291 ? -22.744 11.268 71.133 1.00 55.84 291 GLY A CA 1
ATOM 2191 C C . GLY A 1 291 ? -22.597 10.568 72.492 1.00 55.84 291 GLY A C 1
ATOM 2192 O O . GLY A 1 291 ? -23.600 10.319 73.159 1.00 55.84 291 GLY A O 1
ATOM 2193 N N . LYS A 1 292 ? -21.375 10.238 72.937 1.00 51.66 292 LYS A N 1
ATOM 2194 C CA . LYS A 1 292 ? -21.143 9.615 74.251 1.00 51.66 292 LYS A CA 1
ATOM 2195 C C . LYS A 1 292 ? -20.666 10.656 75.260 1.00 51.66 292 LYS A C 1
ATOM 2197 O O . LYS A 1 292 ? -19.473 10.914 75.402 1.00 51.66 292 LYS A O 1
ATOM 2202 N N . ASN A 1 293 ? -21.633 11.217 75.983 1.00 54.25 293 ASN A N 1
ATOM 2203 C CA . ASN A 1 293 ? -21.426 11.962 77.220 1.00 54.25 293 ASN A CA 1
ATOM 2204 C C . ASN A 1 293 ? -20.559 11.142 78.185 1.00 54.25 293 ASN A C 1
ATOM 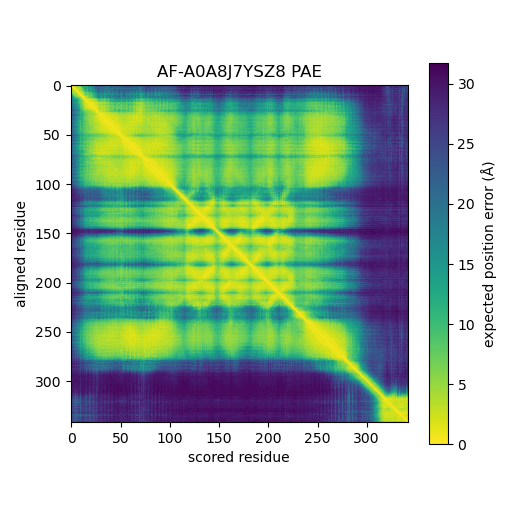2206 O O . ASN A 1 293 ? -21.044 10.239 78.862 1.00 54.25 293 ASN A O 1
ATOM 2210 N N . THR A 1 294 ? -19.278 11.483 78.265 1.00 53.47 294 THR A N 1
ATOM 2211 C CA . THR A 1 294 ? -18.456 11.167 79.431 1.00 53.47 294 THR A CA 1
ATOM 2212 C C . THR A 1 294 ? -17.715 12.438 79.807 1.00 53.47 294 THR A C 1
ATOM 2214 O O . THR A 1 294 ? -17.089 13.091 78.977 1.00 53.47 294 THR A O 1
ATOM 2217 N N . SER A 1 295 ? -17.922 12.816 81.058 1.00 54.09 295 SER A N 1
ATOM 2218 C CA . SER A 1 295 ? -17.472 14.011 81.759 1.00 54.09 295 SER A CA 1
ATOM 2219 C C . SER A 1 295 ? -15.972 14.309 81.599 1.00 54.09 295 SER A C 1
ATOM 2221 O O . SER A 1 295 ? -15.169 13.394 81.411 1.00 54.09 295 SER A O 1
ATOM 2223 N N . PRO A 1 296 ? -15.563 15.588 81.715 1.00 48.22 296 PRO A N 1
ATOM 2224 C CA . PRO A 1 296 ? -14.163 15.973 81.587 1.00 48.22 296 PRO A CA 1
ATOM 2225 C C . PRO A 1 296 ? -13.361 15.518 82.820 1.00 48.22 296 PRO A C 1
ATOM 2227 O O . PRO A 1 296 ? -13.748 15.853 83.944 1.00 48.22 296 PRO A O 1
ATOM 2230 N N . PRO A 1 297 ? -12.219 14.821 82.668 1.00 45.62 297 PRO A N 1
ATOM 2231 C CA . PRO A 1 297 ? -11.259 14.698 83.750 1.00 45.62 297 PRO A CA 1
ATOM 2232 C C . PRO A 1 297 ? -10.393 15.962 83.807 1.00 45.62 297 PRO A C 1
ATOM 2234 O O . PRO A 1 297 ? -9.899 16.470 82.798 1.00 45.62 297 PRO A O 1
ATOM 2237 N N . LYS A 1 298 ? -10.236 16.483 85.024 1.00 45.06 298 LYS A N 1
ATOM 2238 C CA . LYS A 1 298 ? -9.393 17.632 85.355 1.00 45.06 298 LYS A CA 1
ATOM 2239 C C . LYS A 1 298 ? -7.914 17.333 85.056 1.00 45.06 298 LYS A C 1
ATOM 2241 O O . LYS A 1 298 ? -7.378 16.326 85.498 1.00 45.06 298 LYS A O 1
ATOM 2246 N N . THR A 1 299 ? -7.309 18.247 84.301 1.00 47.03 299 THR A N 1
ATOM 2247 C CA . THR A 1 299 ? -5.919 18.742 84.354 1.00 47.03 299 THR A CA 1
ATOM 2248 C C . THR A 1 299 ? -4.838 17.908 85.061 1.00 47.03 299 THR A C 1
ATOM 2250 O O . THR A 1 299 ? -4.820 17.811 86.284 1.00 47.03 299 THR A O 1
ATOM 2253 N N . GLN A 1 300 ? -3.774 17.569 84.317 1.00 40.00 300 GLN A N 1
ATOM 2254 C CA . GLN A 1 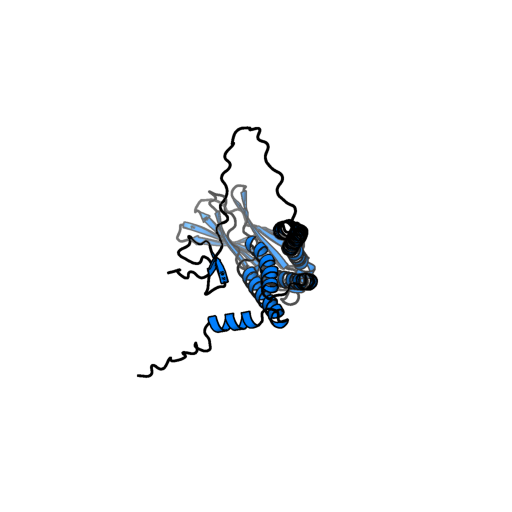300 ? -2.403 17.750 84.811 1.00 40.00 300 GLN A CA 1
ATOM 2255 C C . GLN A 1 300 ? -1.414 18.032 83.666 1.00 40.00 300 GLN A C 1
ATOM 2257 O O . GLN A 1 300 ? -1.310 17.292 82.692 1.00 40.00 300 GLN A O 1
ATOM 2262 N N . TYR A 1 301 ? -0.714 19.159 83.797 1.00 45.59 301 TYR A N 1
ATOM 2263 C CA . TYR A 1 301 ? 0.359 19.645 82.933 1.00 45.59 301 TYR A CA 1
ATOM 2264 C C . TYR A 1 301 ? 1.621 18.770 83.034 1.00 45.59 301 TYR A C 1
ATOM 2266 O O . TYR A 1 301 ? 2.091 18.513 84.141 1.00 45.59 301 TYR A O 1
ATOM 2274 N N . ARG A 1 302 ? 2.284 18.493 81.903 1.00 39.19 302 ARG A N 1
ATOM 2275 C CA . ARG A 1 302 ? 3.754 18.593 81.793 1.00 39.19 302 ARG A CA 1
ATOM 2276 C C . ARG A 1 302 ? 4.168 18.728 80.327 1.00 39.19 302 ARG A C 1
ATOM 2278 O O . ARG A 1 302 ? 3.714 17.974 79.477 1.00 39.19 302 ARG A O 1
ATOM 2285 N N . GLY A 1 303 ? 4.939 19.773 80.043 1.00 42.09 303 GLY A N 1
ATOM 2286 C CA . GLY A 1 303 ? 5.147 20.300 78.699 1.00 42.09 303 GLY A CA 1
ATOM 2287 C C . GLY A 1 303 ? 6.175 19.578 77.835 1.00 42.09 303 GLY A C 1
ATOM 2288 O O . GLY A 1 303 ? 7.008 18.825 78.324 1.00 42.09 303 GLY A O 1
ATOM 2289 N N . MET A 1 304 ? 6.129 19.906 76.542 1.00 41.41 304 MET A N 1
ATOM 2290 C CA . MET A 1 304 ? 7.258 19.887 75.608 1.00 41.41 304 MET A CA 1
ATOM 2291 C C . MET A 1 304 ? 6.951 20.795 74.396 1.00 41.41 304 MET A C 1
ATOM 2293 O O . MET A 1 304 ? 5.780 21.066 74.112 1.00 41.41 304 MET A O 1
ATOM 2297 N N . PRO A 1 305 ? 7.981 21.333 73.716 1.00 46.44 305 PRO A N 1
ATOM 2298 C CA . PRO A 1 305 ? 7.844 22.494 72.848 1.00 46.44 305 PRO A CA 1
ATOM 2299 C C . PRO A 1 305 ? 7.328 22.157 71.442 1.00 46.44 305 PRO A C 1
ATOM 2301 O O . PRO A 1 305 ? 7.937 21.435 70.661 1.00 46.44 305 PRO A O 1
ATOM 2304 N N . ARG A 1 306 ? 6.184 22.772 71.142 1.00 44.91 306 ARG A N 1
ATOM 2305 C CA . ARG A 1 306 ? 5.758 23.430 69.896 1.00 44.91 306 ARG A CA 1
ATOM 2306 C C . ARG A 1 306 ? 6.726 23.327 68.696 1.00 44.91 306 ARG A C 1
ATOM 2308 O O . ARG A 1 306 ? 7.565 24.201 68.496 1.00 44.91 306 ARG A O 1
ATOM 2315 N N . ARG A 1 307 ? 6.483 22.356 67.808 1.00 39.59 307 ARG A N 1
ATOM 2316 C CA . ARG A 1 307 ? 6.813 22.463 66.376 1.00 39.59 307 ARG A CA 1
ATOM 2317 C C . ARG A 1 307 ? 5.534 22.882 65.651 1.00 39.59 307 ARG A C 1
ATOM 2319 O O . ARG A 1 307 ? 4.541 22.163 65.678 1.00 39.59 307 ARG A O 1
ATOM 2326 N N . GLN A 1 308 ? 5.519 24.103 65.124 1.00 43.81 308 GLN A N 1
ATOM 2327 C CA . GLN A 1 308 ? 4.388 24.644 64.373 1.00 43.81 308 GLN A CA 1
ATOM 2328 C C . GLN A 1 308 ? 4.348 23.975 62.995 1.00 43.81 308 GLN A C 1
ATOM 2330 O O . GLN A 1 308 ? 5.160 24.294 62.134 1.00 43.81 308 GLN A O 1
ATOM 2335 N N . GLU A 1 309 ? 3.409 23.055 62.793 1.00 44.81 309 GLU A N 1
ATOM 2336 C CA . GLU A 1 309 ? 2.893 22.740 61.460 1.00 44.81 309 GLU A CA 1
ATOM 2337 C C . GLU A 1 309 ? 1.633 23.585 61.218 1.00 44.81 309 GLU A C 1
ATOM 2339 O O . GLU A 1 309 ? 0.803 23.733 62.126 1.00 44.81 309 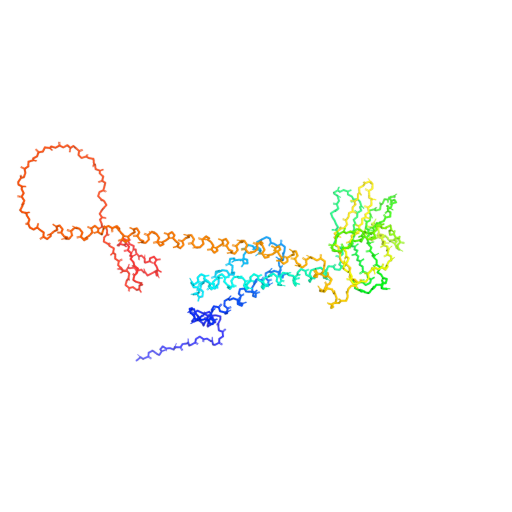GLU A O 1
ATOM 2344 N N . PRO A 1 310 ? 1.487 24.194 60.031 1.00 43.56 310 PRO A N 1
ATOM 2345 C CA . PRO A 1 310 ? 0.381 25.090 59.749 1.00 43.56 310 PRO A CA 1
ATOM 2346 C C . PRO A 1 310 ? -0.929 24.300 59.702 1.00 43.56 310 PRO A C 1
ATOM 2348 O O . PRO A 1 310 ? -1.123 23.410 58.876 1.00 43.56 310 PRO A O 1
ATOM 2351 N N . ARG A 1 311 ? -1.854 24.666 60.596 1.00 41.91 311 ARG A N 1
ATOM 2352 C CA . ARG A 1 311 ? -3.268 24.299 60.508 1.00 41.91 311 ARG A CA 1
ATOM 2353 C C . ARG A 1 311 ? -3.798 24.769 59.156 1.00 41.91 311 ARG A C 1
ATOM 2355 O O . ARG A 1 311 ? -4.027 25.959 58.961 1.00 41.91 311 ARG A O 1
ATOM 2362 N N . THR A 1 312 ? -4.034 23.838 58.240 1.00 43.66 312 THR A N 1
ATOM 2363 C CA . THR A 1 312 ? -4.895 24.080 57.085 1.00 43.66 312 THR A CA 1
ATOM 2364 C C . THR A 1 312 ? -6.306 24.321 57.611 1.00 43.66 312 THR A C 1
ATOM 2366 O O . THR A 1 312 ? -7.003 23.386 58.015 1.00 43.66 312 THR A O 1
ATOM 2369 N N . VAL A 1 313 ? -6.695 25.592 57.667 1.00 46.66 313 VAL A N 1
ATOM 2370 C CA . VAL A 1 313 ? -8.079 26.031 57.835 1.00 46.66 313 VAL A CA 1
ATOM 2371 C C . VAL A 1 313 ? -8.908 25.296 56.781 1.00 46.66 313 VAL A C 1
ATOM 2373 O O . VAL A 1 313 ? -8.596 25.365 55.591 1.00 46.66 313 VAL A O 1
ATOM 2376 N N . LYS A 1 314 ? -9.916 24.528 57.210 1.00 47.62 314 LYS A N 1
ATOM 2377 C CA . LYS A 1 314 ? -10.930 23.981 56.305 1.00 47.62 314 LYS A CA 1
ATOM 2378 C C . LYS A 1 314 ? -11.655 25.179 55.694 1.00 47.62 314 LYS A C 1
ATOM 2380 O O . LYS A 1 314 ? -12.540 25.728 56.334 1.00 47.62 314 LYS A O 1
ATOM 2385 N N . LYS A 1 315 ? -11.225 25.609 54.509 1.00 50.31 315 LYS A N 1
ATOM 2386 C CA . LYS A 1 315 ? -11.968 26.568 53.694 1.00 50.31 315 LYS A CA 1
ATOM 2387 C C . LYS A 1 315 ? -13.281 25.896 53.306 1.00 50.31 315 LYS A C 1
ATOM 2389 O O . LYS A 1 315 ? -13.265 24.801 52.733 1.00 50.31 315 LYS A O 1
ATOM 2394 N N . GLU A 1 316 ? -14.388 26.491 53.719 1.00 59.34 316 GLU A N 1
ATOM 2395 C CA . GLU A 1 316 ? -15.724 26.035 53.362 1.00 59.34 316 GLU A CA 1
ATOM 2396 C C . GLU A 1 316 ? -15.874 26.157 51.839 1.00 59.34 316 GLU A C 1
ATOM 2398 O O . GLU A 1 316 ? -15.403 27.108 51.217 1.00 59.34 316 GLU A O 1
ATOM 2403 N N . LYS A 1 317 ? -16.404 25.112 51.203 1.00 72.31 317 LYS A N 1
ATOM 2404 C CA . LYS A 1 317 ? -16.558 25.063 49.748 1.00 72.31 317 LYS A CA 1
ATOM 2405 C C . LYS A 1 317 ? -17.947 25.562 49.388 1.00 72.31 317 LYS A C 1
ATOM 2407 O O . LYS A 1 317 ? -18.930 25.040 49.911 1.00 72.31 317 LYS A O 1
ATOM 2412 N N . TRP A 1 318 ? -18.016 26.516 48.470 1.00 80.56 318 TRP A N 1
ATOM 2413 C CA . TRP A 1 318 ? -19.267 27.068 47.964 1.00 80.56 318 TRP A CA 1
ATOM 2414 C C . TRP A 1 318 ? -19.655 26.375 46.656 1.00 80.56 318 TRP A C 1
ATOM 2416 O O . TRP A 1 318 ? -18.808 25.830 45.952 1.00 80.56 318 TRP A O 1
ATOM 2426 N N . THR A 1 319 ? -20.948 26.341 46.334 1.00 85.88 319 THR A N 1
ATOM 2427 C CA . THR A 1 319 ? -21.452 25.699 45.109 1.00 85.88 319 THR A CA 1
ATOM 2428 C C . THR A 1 319 ? -21.996 26.768 44.169 1.00 85.88 319 THR A C 1
ATOM 2430 O O . THR A 1 319 ? -22.841 27.561 44.573 1.00 85.88 319 THR A O 1
ATOM 2433 N N . CYS A 1 320 ? -21.522 26.794 42.923 1.00 88.25 320 CYS A N 1
ATOM 2434 C CA . CYS A 1 320 ? -21.990 27.722 41.895 1.00 88.25 320 CYS A CA 1
ATOM 2435 C C . CYS A 1 320 ? -23.485 27.507 41.624 1.00 88.25 320 CYS A C 1
ATOM 2437 O O . CYS A 1 320 ? -23.906 26.396 41.294 1.00 88.25 320 CYS A O 1
ATOM 2439 N N . SER A 1 321 ? -24.275 28.573 41.725 1.00 85.81 321 SER A N 1
ATOM 2440 C CA . SER A 1 321 ? -25.732 28.549 41.562 1.00 85.81 321 SER A CA 1
ATOM 2441 C C . SER A 1 321 ? -26.182 28.164 40.150 1.00 85.81 321 SER A C 1
ATOM 2443 O O . SER A 1 321 ? -27.191 27.471 40.019 1.00 85.81 321 SER A O 1
ATOM 2445 N N . SER A 1 322 ? -25.441 28.532 39.100 1.00 85.12 322 SER A N 1
ATOM 2446 C CA . SER A 1 322 ? -25.874 28.249 37.722 1.00 85.12 322 SER A CA 1
ATOM 2447 C C . SER A 1 322 ? -25.471 26.878 37.193 1.00 85.12 322 SER A C 1
ATOM 2449 O O . SER A 1 322 ? -26.165 26.334 36.336 1.00 85.12 322 SER A O 1
ATOM 2451 N N . CYS A 1 323 ? -24.363 26.293 37.665 1.00 87.75 323 CYS A N 1
ATOM 2452 C CA . CYS A 1 323 ? -23.882 25.004 37.143 1.00 87.75 323 CYS A CA 1
ATOM 2453 C C . CYS A 1 323 ? -23.707 23.896 38.190 1.00 87.75 323 CYS A C 1
ATOM 2455 O O . CYS A 1 323 ? -23.479 22.746 37.815 1.00 87.75 323 CYS A O 1
ATOM 2457 N N . GLY A 1 324 ? -23.815 24.208 39.484 1.00 87.00 324 GLY A N 1
ATOM 2458 C CA . GLY A 1 324 ? -23.675 23.234 40.567 1.00 87.00 324 GLY A CA 1
ATOM 2459 C C . GLY A 1 324 ? -22.237 22.781 40.848 1.00 87.00 324 GLY A C 1
ATOM 2460 O O . GLY A 1 324 ? -22.044 21.807 41.573 1.00 87.00 324 GLY A O 1
ATOM 2461 N N . ALA A 1 325 ? -21.223 23.434 40.271 1.00 90.12 325 ALA A N 1
ATOM 2462 C CA . ALA A 1 325 ? -19.819 23.101 40.520 1.00 90.12 325 ALA A CA 1
ATOM 2463 C C . ALA A 1 325 ? -19.342 23.637 41.882 1.00 90.12 325 ALA A C 1
ATOM 2465 O O . ALA A 1 325 ? -19.691 24.753 42.261 1.00 90.12 325 ALA A O 1
ATOM 2466 N N . GLU A 1 326 ? -18.512 22.871 42.597 1.00 89.38 326 GLU A N 1
ATOM 2467 C CA . GLU A 1 326 ? -17.831 23.348 43.811 1.00 89.38 326 GLU A CA 1
ATOM 2468 C C . GLU A 1 326 ? -16.743 24.365 43.436 1.00 89.38 326 GLU A C 1
ATOM 2470 O O . GLU A 1 326 ? -15.845 24.060 42.645 1.00 89.38 326 GLU A O 1
ATOM 2475 N N . VAL A 1 327 ? -16.801 25.558 44.022 1.00 90.31 327 VAL A N 1
ATOM 2476 C CA . VAL A 1 327 ? -15.846 26.647 43.807 1.00 90.31 327 VAL A CA 1
ATOM 2477 C C . VAL A 1 327 ? -15.282 27.111 45.157 1.00 90.31 327 VAL A C 1
ATOM 2479 O O . VAL A 1 327 ? -15.944 27.042 46.194 1.00 90.31 327 VAL A O 1
ATOM 2482 N N . SER A 1 328 ? -14.013 27.520 45.168 1.00 85.12 328 SER A N 1
ATOM 2483 C CA . SER A 1 328 ? -13.371 28.152 46.324 1.00 85.12 328 SER A CA 1
ATOM 2484 C C . SER A 1 328 ? -13.957 29.541 46.581 1.00 85.12 328 SER A C 1
ATOM 2486 O O . SER A 1 328 ? -14.175 30.278 45.629 1.00 85.12 328 SER A O 1
ATOM 2488 N N . GLU A 1 329 ? -14.135 29.906 47.851 1.00 81.62 329 GLU A N 1
ATOM 2489 C CA . GLU A 1 329 ? -14.711 31.191 48.293 1.00 81.62 329 GLU A CA 1
ATOM 2490 C C . GLU A 1 329 ? -13.968 32.424 47.744 1.00 81.62 329 GLU A C 1
ATOM 2492 O O . GLU A 1 329 ? -14.578 33.450 47.481 1.00 81.62 329 GLU A O 1
ATOM 2497 N N . ASP A 1 330 ? -12.666 32.286 47.476 1.00 82.44 330 ASP A N 1
ATOM 2498 C CA . ASP A 1 330 ? -11.825 33.365 46.943 1.00 82.44 330 ASP A CA 1
ATOM 2499 C C . ASP A 1 330 ? -11.897 33.510 45.401 1.00 82.44 330 ASP A C 1
ATOM 2501 O O . ASP A 1 330 ? -11.119 34.263 44.818 1.00 82.44 330 ASP A O 1
ATOM 2505 N N . ALA A 1 331 ? -12.735 32.735 44.699 1.00 82.25 331 ALA A N 1
ATOM 2506 C CA . ALA A 1 331 ? -12.787 32.768 43.236 1.00 82.25 331 ALA A CA 1
ATOM 2507 C C . ALA A 1 331 ? -13.843 33.755 42.729 1.00 82.25 331 ALA A C 1
ATOM 2509 O O . ALA A 1 331 ? -15.028 33.555 42.952 1.00 82.25 331 ALA A O 1
ATOM 2510 N N . GLU A 1 332 ? -13.420 34.748 41.946 1.00 87.25 332 GLU A N 1
ATOM 2511 C CA . GLU A 1 332 ? -14.313 35.713 41.279 1.00 87.25 332 GLU A CA 1
ATOM 2512 C C . GLU A 1 332 ? -15.075 35.107 40.084 1.00 87.25 332 GLU A C 1
ATOM 2514 O O . GLU A 1 332 ? -16.048 35.682 39.600 1.00 87.25 332 GLU A O 1
ATOM 2519 N N . VAL A 1 333 ? -14.631 33.950 39.569 1.00 88.50 333 VAL A N 1
ATOM 2520 C CA . VAL A 1 333 ? -15.186 33.313 38.363 1.00 88.50 333 VAL A CA 1
ATOM 2521 C C . VAL A 1 333 ? -15.306 31.802 38.547 1.00 88.50 333 VAL A C 1
ATOM 2523 O O . VAL A 1 333 ? -14.361 31.132 38.972 1.00 88.50 333 VAL A O 1
ATOM 2526 N N . CYS A 1 334 ? -16.444 31.230 38.156 1.00 90.31 334 CYS A N 1
ATOM 2527 C CA . CYS A 1 334 ? -16.640 29.787 38.139 1.00 90.31 334 CYS A CA 1
ATOM 2528 C C . CYS A 1 334 ? -15.761 29.120 37.072 1.00 90.31 334 CYS A C 1
ATOM 2530 O O . CYS A 1 334 ? -15.904 29.370 35.875 1.00 90.31 334 CYS A O 1
ATOM 2532 N N . SER A 1 335 ? -14.917 28.174 37.484 1.00 87.69 335 SER A N 1
ATOM 2533 C CA . SER A 1 335 ? -14.027 27.429 36.583 1.00 87.69 335 SER A CA 1
ATOM 2534 C C . SER A 1 335 ? -14.748 26.499 35.598 1.00 87.69 335 SER A C 1
ATOM 2536 O O . SER A 1 335 ? -14.150 26.094 34.604 1.00 87.69 335 SER A O 1
ATOM 2538 N N . SER A 1 336 ? -16.012 26.144 35.859 1.00 86.88 336 SER A N 1
ATOM 2539 C CA . SER A 1 336 ? -16.788 25.234 35.000 1.00 86.88 336 SER A CA 1
ATOM 2540 C C . SER A 1 336 ? -17.692 25.944 33.993 1.00 86.88 336 SER A C 1
ATOM 2542 O O . SER A 1 336 ? -17.832 25.450 32.877 1.00 86.88 336 SER A O 1
ATOM 2544 N N . CYS A 1 337 ? -18.309 27.074 34.351 1.00 89.12 337 CYS A N 1
ATOM 2545 C CA . CYS A 1 337 ? -19.247 27.782 33.466 1.00 89.12 337 CYS A CA 1
ATOM 2546 C C . CYS A 1 337 ? -18.825 29.211 33.096 1.00 89.12 337 CYS A C 1
ATOM 2548 O O . CYS A 1 337 ? -19.453 29.802 32.222 1.00 89.12 337 CYS A O 1
ATOM 2550 N N . GLY A 1 338 ? -17.775 29.761 33.715 1.00 87.50 338 GLY A N 1
ATOM 2551 C CA . GLY A 1 338 ? -17.279 31.111 33.430 1.00 87.50 338 GLY A CA 1
ATOM 2552 C C . GLY A 1 338 ? -18.138 32.248 33.992 1.00 87.50 338 GLY A C 1
ATOM 2553 O O . GLY A 1 338 ? -17.907 33.404 33.649 1.00 87.50 338 GLY A O 1
ATOM 2554 N N . GLU A 1 339 ? -19.123 31.941 34.835 1.00 87.81 339 GLU A N 1
ATOM 2555 C CA . GLU A 1 339 ? -19.953 32.947 35.497 1.00 87.81 339 GLU A CA 1
ATOM 2556 C C . GLU A 1 339 ? -19.159 33.690 36.577 1.00 87.81 339 GLU A C 1
ATOM 2558 O O . GLU A 1 339 ? -18.398 33.068 37.321 1.00 87.81 339 GLU A O 1
ATOM 2563 N N . LYS A 1 340 ? -19.320 35.014 36.634 1.00 88.06 340 LYS A N 1
ATOM 2564 C CA . LYS A 1 340 ? -18.715 35.873 37.655 1.00 88.06 340 LYS A CA 1
ATOM 2565 C C . LYS A 1 340 ? -19.598 35.900 38.895 1.00 88.06 340 LYS A C 1
ATOM 2567 O O . LYS A 1 340 ? -20.815 35.996 38.760 1.00 88.06 340 LYS A O 1
ATOM 2572 N N . PHE A 1 341 ? -18.985 35.799 40.066 1.00 83.75 341 PHE A N 1
ATOM 2573 C CA . PHE A 1 341 ? -19.681 35.979 41.334 1.00 83.75 341 PHE A CA 1
ATOM 2574 C C . PHE A 1 341 ? -19.590 37.458 41.719 1.00 83.75 341 PHE A C 1
ATOM 2576 O O . PHE A 1 341 ? -18.484 37.997 41.763 1.00 83.75 341 PHE A O 1
ATOM 2583 N N . ASP A 1 342 ? -20.746 38.096 41.915 1.00 73.19 342 ASP A N 1
ATOM 2584 C CA . ASP A 1 342 ? -20.861 39.456 42.460 1.00 73.19 342 ASP A CA 1
ATOM 2585 C C . ASP A 1 342 ? -20.801 39.438 43.996 1.00 73.19 342 ASP A C 1
ATOM 2587 O O . ASP A 1 342 ? -21.322 38.469 44.602 1.00 73.19 342 ASP A O 1
#